Protein AF-A0A2R5G699-F1 (afdb_monomer_lite)

Foldseek 3Di:
DDDDDDDDDDDDDDDDDDDDDDDDDDDDDDDDDDPPPPPPPPVVPPPPPPPVPPPDDQDQDDQDDFDWDWDWDQDPVRDTDTDIDTDDSNPDRGPVVVVVVVVVVVVVVVVVVVVVVVVVVVVVVLVVLVVVLVVLVVPDDPPDPPSVVVSVVSCVVSVSVVPDPCVPDDDPVPDPPDFDFDDFDDDDDDDDPDDDPVSVQLSLQVRCCRTPNVVDQWDKDWAADPVQKDDDPPDDPPDIDGNDTPDIDIHGPVVCVVPVVPPPVPD

Structure (mmCIF, N/CA/C/O backbone):
data_AF-A0A2R5G699-F1
#
_entry.id   AF-A0A2R5G699-F1
#
loop_
_atom_site.group_PDB
_atom_site.id
_atom_site.type_symbol
_atom_site.label_atom_id
_atom_site.label_alt_id
_atom_site.label_comp_id
_atom_site.label_asym_id
_atom_site.label_entity_id
_atom_site.label_seq_id
_atom_site.pdbx_PDB_ins_code
_atom_site.Cartn_x
_atom_site.Cartn_y
_atom_site.Cartn_z
_atom_site.occupancy
_atom_site.B_iso_or_equiv
_atom_site.auth_seq_id
_atom_site.auth_comp_id
_atom_site.auth_asym_id
_atom_site.auth_atom_id
_atom_site.pdbx_PDB_model_num
ATOM 1 N N . MET A 1 1 ? 43.758 -18.838 0.332 1.00 44.09 1 MET A N 1
ATOM 2 C CA . MET A 1 1 ? 45.100 -18.214 0.375 1.00 44.09 1 MET A CA 1
ATOM 3 C C . MET A 1 1 ? 45.740 -18.368 -1.003 1.00 44.09 1 MET A C 1
ATOM 5 O O . MET A 1 1 ? 46.317 -19.408 -1.274 1.00 44.09 1 MET A O 1
ATOM 9 N N . TRP A 1 2 ? 45.564 -17.396 -1.903 1.00 36.00 2 TRP A N 1
ATOM 10 C CA . TRP A 1 2 ? 46.089 -17.424 -3.281 1.00 36.00 2 TRP A CA 1
ATOM 11 C C . TRP A 1 2 ? 46.790 -16.089 -3.577 1.00 36.00 2 TRP A C 1
ATOM 13 O O . TRP A 1 2 ? 46.336 -15.045 -3.112 1.00 36.00 2 TRP A O 1
ATOM 23 N N . ARG A 1 3 ? 47.912 -16.126 -4.306 1.00 51.53 3 ARG A N 1
ATOM 24 C CA . ARG A 1 3 ? 48.701 -14.953 -4.737 1.00 51.53 3 ARG A CA 1
ATOM 25 C C . ARG A 1 3 ? 48.641 -14.832 -6.265 1.00 51.53 3 ARG A C 1
ATOM 27 O O . ARG A 1 3 ? 48.712 -15.854 -6.935 1.00 51.53 3 ARG A O 1
ATOM 34 N N . GLY A 1 4 ? 48.622 -13.608 -6.802 1.00 41.00 4 GLY A N 1
ATOM 35 C CA . GLY A 1 4 ? 48.737 -13.342 -8.247 1.00 41.00 4 GLY A CA 1
ATOM 36 C C . GLY A 1 4 ? 49.209 -11.912 -8.561 1.00 41.00 4 GLY A C 1
ATOM 37 O O . GLY A 1 4 ? 48.707 -10.960 -7.974 1.00 41.00 4 GLY A O 1
ATOM 38 N N . ARG A 1 5 ? 50.207 -11.778 -9.450 1.00 43.19 5 ARG A N 1
ATOM 39 C CA . ARG A 1 5 ? 50.952 -10.556 -9.859 1.00 43.19 5 ARG A CA 1
ATOM 40 C C . ARG A 1 5 ? 51.363 -10.762 -11.343 1.00 43.19 5 ARG A C 1
ATOM 42 O O . ARG A 1 5 ? 51.516 -11.917 -11.722 1.00 43.19 5 ARG A O 1
ATOM 49 N N . VAL A 1 6 ? 51.585 -9.783 -12.229 1.00 44.41 6 VAL A N 1
ATOM 50 C CA . VAL A 1 6 ? 51.826 -8.324 -12.124 1.00 44.41 6 VAL A CA 1
ATOM 51 C C . VAL A 1 6 ? 51.067 -7.580 -13.236 1.00 44.41 6 VAL A C 1
ATOM 53 O O . VAL A 1 6 ? 50.770 -8.184 -14.259 1.00 44.41 6 VAL A O 1
ATOM 56 N N . GLY A 1 7 ? 50.846 -6.268 -13.088 1.00 38.50 7 GLY A N 1
ATOM 57 C CA . GLY A 1 7 ? 50.389 -5.422 -14.198 1.00 38.50 7 GLY A CA 1
ATOM 58 C C . GLY A 1 7 ? 50.561 -3.929 -13.927 1.00 38.50 7 GLY A C 1
ATOM 59 O O . GLY A 1 7 ? 49.641 -3.293 -13.431 1.00 38.50 7 GLY A O 1
ATOM 60 N N . ALA A 1 8 ? 51.739 -3.378 -14.230 1.00 44.78 8 ALA A N 1
ATOM 61 C CA . ALA A 1 8 ? 51.959 -1.933 -14.254 1.00 44.78 8 ALA A CA 1
ATOM 62 C C . ALA A 1 8 ? 51.759 -1.400 -15.681 1.00 44.78 8 ALA A C 1
ATOM 64 O O . ALA A 1 8 ? 52.213 -2.025 -16.638 1.00 44.78 8 ALA A O 1
ATOM 65 N N . GLY A 1 9 ? 51.134 -0.232 -15.807 1.00 40.31 9 GLY A N 1
ATOM 66 C CA . GLY A 1 9 ? 51.000 0.520 -17.052 1.00 40.31 9 GLY A CA 1
ATOM 67 C C . GLY A 1 9 ? 50.699 1.973 -16.706 1.00 40.31 9 GLY A C 1
ATOM 68 O O . GLY A 1 9 ? 49.760 2.235 -15.961 1.00 40.31 9 GLY A O 1
ATOM 69 N N . GLY A 1 10 ? 51.541 2.892 -17.169 1.00 39.78 10 GLY A N 1
ATOM 70 C CA . GLY A 1 10 ? 51.392 4.331 -16.950 1.00 39.78 10 GLY A CA 1
ATOM 71 C C . GLY A 1 10 ? 51.449 5.104 -18.266 1.00 39.78 10 GLY A C 1
ATOM 72 O O . GLY A 1 10 ? 51.482 4.494 -19.332 1.00 39.78 10 GLY A O 1
ATOM 73 N N . ALA A 1 11 ? 51.553 6.432 -18.145 1.00 39.97 11 ALA A N 1
ATOM 74 C CA . ALA A 1 11 ? 51.311 7.443 -19.184 1.00 39.97 11 ALA A CA 1
ATOM 75 C C . ALA A 1 11 ? 49.800 7.664 -19.474 1.00 39.97 11 ALA A C 1
ATOM 77 O O . ALA A 1 11 ? 49.018 6.727 -19.380 1.00 39.97 11 ALA A O 1
ATOM 78 N N . ALA A 1 12 ? 49.324 8.875 -19.782 1.00 45.06 12 ALA A N 1
ATOM 79 C CA . ALA A 1 12 ? 50.040 10.135 -19.996 1.00 45.06 12 ALA A CA 1
ATOM 80 C C . ALA A 1 12 ? 49.273 11.360 -19.457 1.00 45.06 12 ALA A C 1
ATOM 82 O O . ALA A 1 12 ? 48.078 11.303 -19.196 1.00 45.06 12 ALA A O 1
ATOM 83 N N . ARG A 1 13 ? 50.052 12.439 -19.339 1.00 45.28 13 ARG A N 1
ATOM 84 C CA . ARG A 1 13 ? 49.731 13.871 -19.274 1.00 45.28 13 ARG A CA 1
ATOM 85 C C . ARG A 1 13 ? 48.417 14.318 -19.928 1.00 45.28 13 ARG A C 1
ATOM 87 O O . ARG A 1 13 ? 48.048 13.818 -20.987 1.00 45.28 13 ARG A O 1
ATOM 94 N N . GLY A 1 14 ? 47.863 15.369 -19.336 1.00 46.22 14 GLY A N 1
ATOM 95 C CA . GLY A 1 14 ? 46.777 16.212 -19.826 1.00 46.22 14 GLY A CA 1
ATOM 96 C C . GLY A 1 14 ? 46.698 17.417 -18.895 1.00 46.22 14 GLY A C 1
ATOM 97 O O . GLY A 1 14 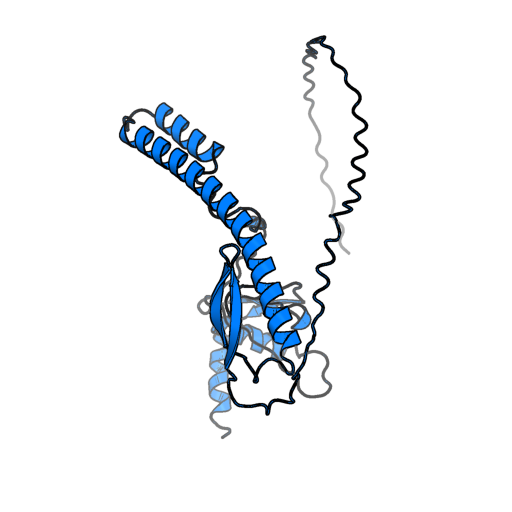? 45.832 17.459 -18.028 1.00 46.22 14 GLY A O 1
ATOM 98 N N . ASP A 1 15 ? 47.707 18.285 -18.982 1.00 48.12 15 ASP A N 1
ATOM 99 C CA . ASP A 1 15 ? 47.703 19.601 -18.349 1.00 48.12 15 ASP A CA 1
ATOM 100 C C . ASP A 1 15 ? 46.908 20.529 -19.279 1.00 48.12 15 ASP A C 1
ATOM 102 O O . ASP A 1 15 ? 47.349 20.744 -20.405 1.00 48.12 15 ASP A O 1
ATOM 106 N N . ASP A 1 16 ? 45.767 21.043 -18.825 1.00 53.69 16 ASP A N 1
ATOM 107 C CA . ASP A 1 16 ? 45.049 22.156 -19.455 1.00 53.69 16 ASP A CA 1
ATOM 108 C C . ASP A 1 16 ? 44.541 23.064 -18.320 1.00 53.69 16 ASP A C 1
ATOM 110 O O . ASP A 1 16 ? 43.531 22.787 -17.667 1.00 53.69 16 ASP A O 1
ATOM 114 N N . ASP A 1 17 ? 45.323 24.107 -18.034 1.00 53.72 17 ASP A N 1
ATOM 115 C CA . ASP A 1 17 ? 44.871 25.298 -17.318 1.00 53.72 17 ASP A CA 1
ATOM 116 C C . ASP A 1 17 ? 43.876 26.053 -18.213 1.00 53.72 17 ASP A C 1
ATOM 118 O O . ASP A 1 17 ? 44.214 26.318 -19.362 1.00 53.72 17 ASP A O 1
ATOM 122 N N . GLU A 1 18 ? 42.721 26.487 -17.697 1.00 59.38 18 GLU A N 1
ATOM 123 C CA . GLU A 1 18 ? 42.069 27.706 -18.205 1.00 59.38 18 GLU A CA 1
ATOM 124 C C . GLU A 1 18 ? 41.121 28.331 -17.158 1.00 59.38 18 GLU A C 1
ATOM 126 O O . GLU A 1 18 ? 40.030 27.845 -16.878 1.00 59.38 18 GLU A O 1
ATOM 131 N N . GLU A 1 19 ? 41.663 29.393 -16.556 1.00 56.09 19 GLU A N 1
ATOM 132 C CA . GLU A 1 19 ? 41.059 30.651 -16.087 1.00 56.09 19 GLU A CA 1
ATOM 133 C C . GLU A 1 19 ? 39.883 30.671 -15.081 1.00 56.09 19 GLU A C 1
ATOM 135 O O . GLU A 1 19 ? 38.789 30.141 -15.264 1.00 56.09 19 GLU A O 1
ATOM 140 N N . GLU A 1 20 ? 40.136 31.401 -13.987 1.00 51.84 20 GLU A N 1
ATOM 141 C CA . GLU A 1 20 ? 39.124 31.905 -13.065 1.00 51.84 20 GLU A CA 1
ATOM 142 C C . GLU A 1 20 ? 38.415 33.119 -13.681 1.00 51.84 20 GLU A C 1
ATOM 144 O O . GLU A 1 20 ? 39.067 34.134 -13.905 1.00 51.84 20 GLU A O 1
ATOM 149 N N . ASP A 1 21 ? 37.086 33.088 -13.780 1.00 54.78 21 ASP A N 1
ATOM 150 C CA . ASP A 1 21 ? 36.275 34.310 -13.753 1.00 54.78 21 ASP A CA 1
ATOM 151 C C . ASP A 1 21 ? 35.452 34.325 -12.460 1.00 54.78 21 ASP A C 1
ATOM 153 O O . ASP A 1 21 ? 34.412 33.675 -12.323 1.00 54.78 21 ASP A O 1
ATOM 157 N N . LYS A 1 22 ? 35.964 35.060 -11.466 1.00 45.66 22 LYS A N 1
ATOM 158 C CA . LYS A 1 22 ? 35.182 35.489 -10.304 1.00 45.66 22 LYS A CA 1
ATOM 159 C C . LYS A 1 22 ? 34.559 36.841 -10.636 1.00 45.66 22 LYS A C 1
ATOM 161 O O . LYS A 1 22 ? 35.177 37.868 -10.368 1.00 45.66 22 LYS A O 1
ATOM 166 N N . GLU A 1 23 ? 33.345 36.850 -11.177 1.00 60.97 23 GLU A N 1
ATOM 167 C CA . GLU A 1 23 ? 32.552 38.079 -11.150 1.00 60.97 23 GLU A CA 1
ATOM 168 C C . GLU A 1 23 ? 32.089 38.343 -9.712 1.00 60.97 23 GLU A C 1
ATOM 170 O O . GLU A 1 23 ? 31.295 37.608 -9.119 1.00 60.97 23 GLU A O 1
ATOM 175 N N . GLU A 1 24 ? 32.671 39.392 -9.140 1.00 57.97 24 GLU A N 1
ATOM 176 C CA . GLU A 1 24 ? 32.177 40.075 -7.956 1.00 57.97 24 GLU A CA 1
ATOM 177 C C . GLU A 1 24 ? 30.877 40.792 -8.343 1.00 57.97 24 GLU A C 1
ATOM 179 O O . GLU A 1 24 ? 30.887 41.613 -9.258 1.00 57.97 24 GLU A O 1
ATOM 184 N N . ASP A 1 25 ? 29.773 40.532 -7.637 1.00 54.12 25 ASP A N 1
ATOM 185 C CA . ASP A 1 25 ? 28.643 41.464 -7.632 1.00 54.12 25 ASP A CA 1
ATOM 186 C C . ASP A 1 25 ? 28.325 41.862 -6.188 1.00 54.12 25 ASP A C 1
ATOM 188 O O . ASP A 1 25 ? 28.036 41.030 -5.317 1.00 54.12 25 ASP A O 1
ATOM 192 N N . GLU A 1 26 ? 28.484 43.155 -5.918 1.00 53.31 26 GLU A N 1
ATOM 193 C CA . GLU A 1 26 ? 28.367 43.748 -4.596 1.00 53.31 26 GLU A CA 1
ATOM 194 C C . GLU A 1 26 ? 26.972 44.348 -4.382 1.00 53.31 26 GLU A C 1
ATOM 196 O O . GLU A 1 26 ? 2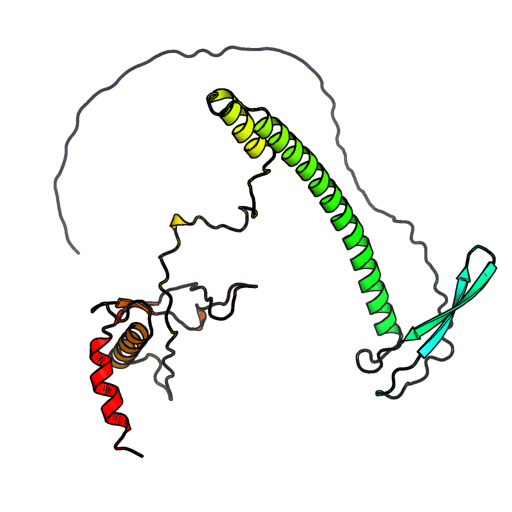6.522 45.214 -5.126 1.00 53.31 26 GLU A O 1
ATOM 201 N N . GLY A 1 27 ? 26.383 44.052 -3.222 1.00 38.78 27 GLY A N 1
ATOM 202 C CA . GLY A 1 27 ? 25.668 45.083 -2.468 1.00 38.78 27 GLY A CA 1
ATOM 203 C C . GLY A 1 27 ? 24.137 45.097 -2.533 1.00 38.78 27 GLY A C 1
ATOM 204 O O . GLY A 1 27 ? 23.529 45.514 -3.508 1.00 38.78 27 GLY A O 1
ATOM 205 N N . ALA A 1 28 ? 23.531 44.781 -1.384 1.00 46.72 28 ALA A N 1
ATOM 206 C CA . ALA A 1 28 ? 22.485 45.552 -0.684 1.00 46.72 28 ALA A CA 1
ATOM 207 C C . ALA A 1 28 ? 21.904 44.637 0.415 1.00 46.72 28 ALA A C 1
ATOM 209 O O . ALA A 1 28 ? 21.279 43.628 0.120 1.00 46.72 28 ALA A O 1
ATOM 210 N N . ALA A 1 29 ? 22.273 44.794 1.688 1.00 44.16 29 ALA A N 1
ATOM 211 C CA . ALA A 1 29 ? 21.799 45.827 2.621 1.00 44.16 29 ALA A CA 1
ATOM 212 C C . ALA A 1 29 ? 20.343 45.597 3.091 1.00 44.16 29 ALA A C 1
ATOM 214 O O . ALA A 1 29 ? 19.412 45.640 2.297 1.00 44.16 29 ALA A O 1
ATOM 215 N N . GLY A 1 30 ? 20.176 45.402 4.408 1.00 42.06 30 GLY A N 1
ATOM 216 C CA . GLY A 1 30 ? 18.931 44.963 5.058 1.00 42.06 30 GLY A CA 1
ATOM 217 C C . GLY A 1 30 ? 19.040 43.495 5.505 1.00 42.06 30 GLY A C 1
ATOM 218 O O . GLY A 1 30 ? 18.940 42.595 4.688 1.00 42.06 30 GLY A O 1
ATOM 219 N N . GLY A 1 31 ? 19.311 43.152 6.764 1.00 41.81 31 GLY A N 1
ATOM 220 C CA . GLY A 1 31 ? 19.337 43.997 7.951 1.00 41.81 31 GLY A CA 1
ATOM 221 C C . GLY A 1 31 ? 17.975 44.060 8.630 1.00 41.81 31 GLY A C 1
ATOM 222 O O . GLY A 1 31 ? 17.330 45.092 8.552 1.00 41.81 31 GLY A O 1
ATOM 223 N N . GLU A 1 32 ? 17.594 42.988 9.329 1.00 41.34 32 GLU A N 1
ATOM 224 C CA . GLU A 1 32 ? 16.739 43.063 10.517 1.00 41.34 32 GLU A CA 1
ATOM 225 C C . GLU A 1 32 ? 16.941 41.821 11.398 1.00 41.34 32 GLU A C 1
ATOM 227 O O . GLU A 1 32 ? 16.803 40.677 10.965 1.00 41.34 32 GLU A O 1
ATOM 232 N N . SER A 1 33 ? 17.340 42.063 12.645 1.00 45.62 33 SER A N 1
ATOM 233 C CA . SER A 1 33 ? 17.454 41.065 13.704 1.00 45.62 33 SER A CA 1
ATOM 234 C C . SER A 1 33 ? 16.064 40.721 14.236 1.00 45.62 33 SER A C 1
ATOM 236 O O . SER A 1 33 ? 15.408 41.580 14.825 1.00 45.62 33 SER A O 1
ATOM 238 N N . GLY A 1 34 ? 15.640 39.471 14.057 1.00 41.91 34 GLY A N 1
ATOM 239 C CA . GLY A 1 34 ? 14.388 38.942 14.589 1.00 41.91 34 GLY A CA 1
ATOM 240 C C . GLY A 1 34 ? 14.634 37.743 15.496 1.00 41.91 34 GLY A C 1
ATOM 241 O O . GLY A 1 34 ? 14.384 36.611 15.085 1.00 41.91 34 GLY A O 1
ATOM 242 N N . ASP A 1 35 ? 15.107 37.987 16.721 1.00 44.34 35 ASP A N 1
ATOM 243 C CA . ASP A 1 35 ? 15.093 36.992 17.799 1.00 44.34 35 ASP A CA 1
ATOM 244 C C . ASP A 1 35 ? 13.637 36.724 18.217 1.00 44.34 35 ASP A C 1
ATOM 246 O O . ASP A 1 35 ? 13.099 37.305 19.160 1.00 44.34 35 ASP A O 1
ATOM 250 N N . GLY A 1 36 ? 12.969 35.870 17.442 1.00 42.84 36 GLY A N 1
ATOM 251 C CA . GLY A 1 36 ? 11.614 35.400 17.695 1.00 42.84 36 GLY A CA 1
ATOM 252 C C . GLY A 1 36 ? 11.605 34.277 18.724 1.00 42.84 36 GLY A C 1
ATOM 253 O O . GLY A 1 36 ? 11.439 33.111 18.364 1.00 42.84 36 GLY A O 1
ATOM 254 N N . GLU A 1 37 ? 11.760 34.625 20.002 1.00 47.88 37 GLU A N 1
ATOM 255 C CA . GLU A 1 37 ? 11.382 33.749 21.11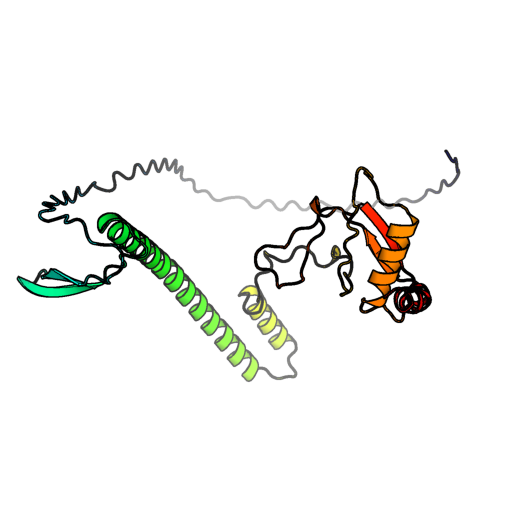5 1.00 47.88 37 GLU A CA 1
ATOM 256 C C . GLU A 1 37 ? 9.854 33.571 21.129 1.00 47.88 37 GLU A C 1
ATOM 258 O O . GLU A 1 37 ? 9.155 34.166 21.950 1.00 47.88 37 GLU A O 1
ATOM 263 N N . ASP A 1 38 ? 9.309 32.751 20.224 1.00 41.66 38 ASP A N 1
ATOM 264 C CA . ASP A 1 38 ? 7.892 32.375 20.272 1.00 41.66 38 ASP A CA 1
ATOM 265 C C . ASP A 1 38 ? 7.680 31.300 21.349 1.00 41.66 38 ASP A C 1
ATOM 267 O O . ASP A 1 38 ? 7.460 30.108 21.105 1.00 41.66 38 ASP A O 1
ATOM 271 N N . GLY A 1 39 ? 7.818 31.764 22.592 1.00 45.62 39 GLY A N 1
ATOM 272 C CA . GLY A 1 39 ? 7.358 31.108 23.802 1.00 45.62 39 GLY A CA 1
ATOM 273 C C . GLY A 1 39 ? 5.837 31.064 23.815 1.00 45.62 39 GLY A C 1
ATOM 274 O O . GLY A 1 39 ? 5.199 31.696 24.654 1.00 45.62 39 GLY A O 1
ATOM 275 N N . GLY A 1 40 ? 5.268 30.291 22.890 1.00 39.16 40 GLY A N 1
ATOM 276 C CA . GLY A 1 40 ? 3.860 29.932 22.832 1.00 39.16 40 GLY A CA 1
ATOM 277 C C . GLY A 1 40 ? 3.468 29.016 23.990 1.00 39.16 40 GLY A C 1
ATOM 278 O O . GLY A 1 40 ? 2.993 27.898 23.771 1.00 39.16 40 GLY A O 1
ATOM 279 N N . GLU A 1 41 ? 3.635 29.491 25.229 1.00 45.44 41 GLU A N 1
ATOM 280 C CA . GLU A 1 41 ? 2.842 29.039 26.365 1.00 45.44 41 GLU A CA 1
ATOM 281 C C . GLU A 1 41 ? 1.390 29.398 26.063 1.00 45.44 41 GLU A C 1
ATOM 283 O O . GLU A 1 41 ? 0.854 30.422 26.480 1.00 45.44 41 GLU A O 1
ATOM 288 N N . GLY A 1 42 ? 0.751 28.519 25.294 1.00 39.75 42 GLY A N 1
ATOM 289 C CA . GLY A 1 42 ? -0.680 28.496 25.125 1.00 39.75 42 GLY A CA 1
ATOM 290 C C . GLY A 1 42 ? -1.323 28.197 26.469 1.00 39.75 42 GLY A C 1
ATOM 291 O O . GLY A 1 42 ? -1.776 27.075 26.704 1.00 39.75 42 GLY A O 1
ATOM 292 N N . THR A 1 43 ? -1.467 29.233 27.296 1.00 44.84 43 THR A N 1
ATOM 293 C CA . THR A 1 43 ? -2.613 29.418 28.183 1.00 44.84 43 THR A CA 1
ATOM 294 C C . THR A 1 43 ? -3.850 29.555 27.297 1.00 44.84 43 THR A C 1
ATOM 296 O O . THR A 1 43 ? -4.484 30.606 27.226 1.00 44.84 43 THR A O 1
ATOM 299 N N . GLY A 1 44 ? -4.149 28.487 26.549 1.00 41.12 44 GLY A N 1
ATOM 300 C CA . GLY A 1 44 ? -5.431 28.288 25.914 1.00 41.12 44 GLY A CA 1
ATOM 301 C C . GLY A 1 44 ? -6.411 28.315 27.057 1.00 41.12 44 GLY A C 1
ATOM 302 O O . GLY A 1 44 ? -6.377 27.406 27.889 1.00 41.12 44 GLY A O 1
ATOM 303 N N . ASP A 1 45 ? -7.144 29.427 27.123 1.00 39.78 45 ASP A N 1
ATOM 304 C CA . ASP A 1 45 ? -7.969 29.800 28.254 1.00 39.78 45 ASP A CA 1
ATOM 305 C C . ASP A 1 45 ? -8.749 28.565 28.663 1.00 39.78 45 ASP A C 1
ATOM 307 O O . ASP A 1 45 ? -9.514 27.992 27.874 1.00 39.78 45 ASP A O 1
ATOM 311 N N . GLY A 1 46 ? -8.419 28.088 29.862 1.00 42.69 46 GLY A N 1
ATOM 312 C CA . GLY A 1 46 ? -9.107 26.998 30.502 1.00 42.69 46 GLY A CA 1
ATOM 313 C C . GLY A 1 46 ? -10.481 27.520 30.842 1.00 42.69 46 GLY A C 1
ATOM 314 O O . GLY A 1 46 ? -10.760 27.814 32.000 1.00 42.69 46 GLY A O 1
ATOM 315 N N . GLY A 1 47 ? -11.335 27.592 29.821 1.00 39.97 47 GLY A N 1
ATOM 316 C CA . GLY A 1 47 ? -12.756 27.424 29.946 1.00 39.97 47 GLY A CA 1
ATOM 317 C C . GLY A 1 47 ? -12.952 26.064 30.583 1.00 39.97 47 GLY A C 1
ATOM 318 O O . GLY A 1 47 ? -13.240 25.076 29.901 1.00 39.97 47 GLY A O 1
ATOM 319 N N . ASP A 1 48 ? -12.786 26.050 31.906 1.00 37.31 48 ASP A N 1
ATOM 320 C CA . ASP A 1 48 ? -13.493 25.215 32.846 1.00 37.31 48 ASP A CA 1
ATOM 321 C C . ASP A 1 48 ? -14.974 25.444 32.548 1.00 37.31 48 ASP A C 1
ATOM 323 O O . ASP A 1 48 ? -15.727 26.119 33.254 1.00 37.31 48 ASP A O 1
ATOM 327 N N . LEU A 1 49 ? -15.406 24.783 31.475 1.00 39.22 49 LEU A N 1
ATOM 328 C CA . LEU A 1 49 ? -16.641 24.048 31.451 1.00 39.22 49 LEU A CA 1
ATOM 329 C C . LEU A 1 49 ? -16.544 23.077 32.626 1.00 39.22 49 LEU A C 1
ATOM 331 O O . LEU A 1 49 ? -16.300 21.879 32.463 1.00 39.22 49 LEU A O 1
ATOM 335 N N . CYS A 1 50 ? -16.773 23.643 33.813 1.00 37.00 50 CYS A N 1
ATOM 336 C CA . CYS A 1 50 ? -17.421 23.020 34.939 1.00 37.00 50 CYS A CA 1
ATOM 337 C C . CYS A 1 50 ? -18.740 22.469 34.407 1.00 37.00 50 CYS A C 1
ATOM 339 O O . CYS A 1 50 ? -19.824 23.010 34.633 1.00 37.00 50 CYS A O 1
ATOM 341 N N . ALA A 1 51 ? -18.626 21.358 33.683 1.00 37.44 51 ALA A N 1
ATOM 342 C CA . ALA A 1 51 ? -19.632 20.340 33.613 1.00 37.44 51 ALA A CA 1
ATOM 343 C C . ALA A 1 51 ? -19.778 19.857 35.053 1.00 37.44 51 ALA A C 1
ATOM 345 O O . ALA A 1 51 ? -19.185 18.860 35.463 1.00 37.44 51 ALA A O 1
ATOM 346 N N . SER A 1 52 ? -20.556 20.627 35.815 1.00 36.91 52 SER A N 1
ATOM 347 C CA . SER A 1 52 ? -21.260 20.205 37.008 1.00 36.91 52 SER A CA 1
ATOM 348 C C . SER A 1 52 ? -22.169 19.073 36.564 1.00 36.91 52 SER A C 1
ATOM 350 O O . SER A 1 52 ? -23.361 19.251 36.319 1.00 36.91 52 SER A O 1
ATOM 352 N N . SER A 1 53 ? -21.558 17.910 36.360 1.00 42.59 53 SER A N 1
ATOM 353 C CA . SER A 1 53 ? -22.218 16.662 36.068 1.00 42.59 53 SER A CA 1
ATOM 354 C C . SER A 1 53 ? -22.921 16.251 37.349 1.00 42.59 53 SER A C 1
ATOM 356 O O . SER A 1 53 ? -22.460 15.403 38.109 1.00 42.59 53 SER A O 1
ATOM 358 N N . GLU A 1 54 ? -24.087 16.858 37.574 1.00 39.28 54 GLU A N 1
ATOM 359 C CA . GLU A 1 54 ? -25.145 16.261 38.373 1.00 39.28 54 GLU A CA 1
ATOM 360 C C . GLU A 1 54 ? -25.614 14.993 37.647 1.00 39.28 54 GLU A C 1
ATOM 362 O O . GLU A 1 54 ? -26.708 14.924 37.091 1.00 39.28 54 GLU A O 1
ATOM 367 N N . SER A 1 55 ? -24.754 13.971 37.656 1.00 43.66 55 SER A N 1
ATOM 368 C CA . SER A 1 55 ? -25.053 12.604 37.256 1.00 43.66 55 SER A CA 1
ATOM 369 C C . SER A 1 55 ? -25.951 11.976 38.319 1.00 43.66 55 SER A C 1
ATOM 371 O O . SER A 1 55 ? -25.555 11.060 39.045 1.00 43.66 55 SER A O 1
ATOM 373 N N . ARG A 1 56 ? -27.167 12.515 38.436 1.00 40.59 56 ARG A N 1
ATOM 374 C CA . ARG A 1 56 ? -28.291 11.760 38.973 1.00 40.59 56 ARG A CA 1
ATOM 375 C C . ARG A 1 56 ? -28.565 10.628 37.980 1.00 40.59 56 ARG A C 1
ATOM 377 O O . ARG A 1 56 ? -28.497 10.830 36.771 1.00 40.59 56 ARG A O 1
ATOM 384 N N . ASP A 1 57 ? -28.788 9.437 38.521 1.00 46.97 57 ASP A N 1
ATOM 385 C CA . ASP A 1 57 ? -29.180 8.234 37.778 1.00 46.97 57 ASP A CA 1
ATOM 386 C C . ASP A 1 57 ? -28.116 7.621 36.843 1.00 46.97 57 ASP A C 1
ATOM 388 O O . ASP A 1 57 ? -28.400 7.164 35.736 1.00 46.97 57 ASP A O 1
ATOM 392 N N . ALA A 1 58 ? -26.887 7.470 37.354 1.00 44.84 58 ALA A N 1
ATOM 393 C CA . ALA A 1 58 ? -25.981 6.412 36.895 1.00 44.84 58 ALA A CA 1
ATOM 394 C C . ALA A 1 58 ? -26.475 5.033 37.389 1.00 44.84 58 ALA A C 1
ATOM 396 O O . ALA A 1 58 ? -25.907 4.450 38.311 1.00 44.84 58 ALA A O 1
ATOM 397 N N . GLY A 1 59 ? -27.576 4.544 36.814 1.00 51.97 59 GLY A N 1
ATOM 398 C CA . GLY A 1 59 ? -28.098 3.203 37.084 1.00 51.97 59 GLY A CA 1
ATOM 399 C C . GLY A 1 59 ? -27.247 2.110 36.430 1.00 51.97 59 GLY A C 1
ATOM 400 O O . GLY A 1 59 ? -26.800 2.264 35.292 1.00 51.97 59 GLY A O 1
ATOM 401 N N . ASP A 1 60 ? -27.054 0.992 37.132 1.00 48.69 60 ASP A N 1
ATOM 402 C CA . ASP A 1 60 ? -26.426 -0.210 36.577 1.00 48.69 60 ASP A CA 1
ATOM 403 C C . ASP A 1 60 ? -27.324 -0.811 35.479 1.00 48.69 60 ASP A C 1
ATOM 405 O O . ASP A 1 60 ? -28.380 -1.379 35.760 1.00 48.69 60 ASP A O 1
ATOM 409 N N . PHE A 1 61 ? -26.923 -0.681 34.211 1.00 53.72 61 PHE A N 1
ATOM 410 C CA . PHE A 1 61 ? -27.662 -1.246 33.078 1.00 53.72 61 PHE A CA 1
ATOM 411 C C . PHE A 1 61 ? -27.195 -2.668 32.749 1.00 53.72 61 PHE A C 1
ATOM 413 O O . PHE A 1 61 ? -26.007 -2.918 32.544 1.00 53.72 61 PHE A O 1
ATOM 420 N N . GLU A 1 62 ? -28.144 -3.601 32.634 1.00 52.62 62 GLU A N 1
ATOM 421 C CA . GLU A 1 62 ? -27.854 -4.992 32.273 1.00 52.62 62 GLU A CA 1
ATOM 422 C C . GLU A 1 62 ? -27.273 -5.108 30.851 1.00 52.62 62 GLU A C 1
ATOM 424 O O . GLU A 1 62 ? -27.819 -4.593 29.868 1.00 52.62 62 GLU A O 1
ATOM 429 N N . ALA A 1 63 ? -26.148 -5.817 30.733 1.00 46.72 63 ALA A N 1
ATOM 430 C CA . ALA A 1 63 ? -25.415 -5.963 29.482 1.00 46.72 63 ALA A CA 1
ATOM 431 C C . ALA A 1 63 ? -26.167 -6.862 28.483 1.00 46.72 63 ALA A C 1
ATOM 433 O O . ALA A 1 63 ? -26.173 -8.087 28.612 1.00 46.72 63 ALA A O 1
ATOM 434 N N . GLY A 1 64 ? -26.760 -6.260 27.447 1.00 52.31 64 GLY A N 1
ATOM 435 C CA . GLY A 1 64 ? -27.385 -7.006 26.348 1.00 52.31 64 GLY A CA 1
ATOM 436 C C . GLY A 1 64 ? -28.460 -6.264 25.552 1.00 52.31 64 GLY A C 1
ATOM 437 O O . GLY A 1 64 ? -28.782 -6.695 24.448 1.00 52.31 64 GLY A O 1
ATOM 438 N N . ASN A 1 65 ? -28.998 -5.155 26.068 1.00 58.84 65 ASN A N 1
ATOM 439 C CA . ASN A 1 65 ? -30.068 -4.396 25.413 1.00 58.84 65 ASN A CA 1
ATOM 440 C C . ASN A 1 65 ? -29.577 -3.012 24.950 1.00 58.84 65 ASN A C 1
ATOM 442 O O . ASN A 1 65 ? -28.837 -2.347 25.677 1.00 58.84 65 ASN A O 1
ATOM 446 N N . SER A 1 66 ? -29.965 -2.554 23.755 1.00 61.69 66 SER A N 1
ATOM 447 C CA . SER A 1 66 ? -29.586 -1.221 23.260 1.00 61.69 66 SER A CA 1
ATOM 448 C C . SER A 1 66 ? -30.463 -0.150 23.909 1.00 61.69 66 SER A C 1
ATOM 450 O O . SER A 1 66 ? -31.598 0.069 23.482 1.00 61.69 66 SER A O 1
ATOM 452 N N . VAL A 1 67 ? -29.947 0.507 24.945 1.00 73.25 67 VAL A N 1
ATOM 453 C CA . VAL A 1 67 ? -30.676 1.545 25.684 1.00 73.25 67 VAL A CA 1
ATOM 454 C C . VAL A 1 67 ? -30.681 2.844 24.876 1.00 73.25 67 VAL A C 1
ATOM 456 O O . VAL A 1 67 ? -29.632 3.339 24.469 1.00 73.25 67 VAL A O 1
ATOM 459 N N . THR A 1 68 ? -31.860 3.410 24.639 1.00 75.25 68 THR A N 1
ATOM 460 C CA . THR A 1 68 ? -32.030 4.759 24.085 1.00 75.25 68 THR A CA 1
ATOM 461 C C . THR A 1 68 ? -32.222 5.754 25.218 1.00 75.25 68 THR A C 1
ATOM 463 O O . THR A 1 68 ? -33.140 5.590 26.020 1.00 75.25 68 THR A O 1
ATOM 466 N N . VAL A 1 69 ? -31.390 6.793 25.270 1.00 80.38 69 VAL A N 1
ATOM 467 C CA . VAL A 1 69 ? -31.527 7.898 26.228 1.00 80.38 69 VAL A CA 1
ATOM 468 C C . VAL A 1 69 ? -31.900 9.162 25.464 1.00 80.38 69 VAL A C 1
ATOM 470 O O . VAL A 1 69 ? -31.151 9.604 24.595 1.00 80.38 69 VAL A O 1
ATOM 473 N N . SER A 1 70 ? -33.056 9.739 25.779 1.00 77.94 70 SER A N 1
ATOM 474 C CA . SER A 1 70 ? -33.465 11.059 25.300 1.00 77.94 70 SER A CA 1
ATOM 475 C C . SER A 1 70 ? -32.758 12.141 26.115 1.00 77.94 70 SER A C 1
ATOM 477 O O . SER A 1 70 ? -32.925 12.201 27.333 1.00 77.94 70 SER A O 1
ATOM 479 N N . VAL A 1 71 ? -31.986 12.998 25.451 1.00 81.81 71 VAL A N 1
ATOM 480 C CA . VAL A 1 71 ? -31.342 14.164 26.068 1.00 81.81 71 VAL A CA 1
ATOM 481 C C . VAL A 1 71 ? -31.936 15.424 25.453 1.00 81.81 71 VAL A C 1
ATOM 483 O O . VAL A 1 71 ? -31.828 15.636 24.245 1.00 81.81 71 VAL A O 1
ATOM 486 N N . THR A 1 72 ? -32.547 16.271 26.279 1.00 84.56 72 THR A N 1
ATOM 487 C CA . THR A 1 72 ? -33.068 17.570 25.845 1.00 84.56 72 THR A CA 1
ATOM 488 C C . THR A 1 72 ? -31.907 18.501 25.512 1.00 84.56 72 THR A C 1
ATOM 490 O O . THR A 1 72 ? -31.129 18.895 26.385 1.00 84.56 72 THR A O 1
ATOM 493 N N . LYS A 1 73 ? -31.772 18.854 24.233 1.00 85.06 73 LYS A N 1
ATOM 494 C CA . LYS A 1 73 ? -30.816 19.850 23.760 1.00 85.06 73 LYS A CA 1
ATOM 495 C C . LYS A 1 73 ? -31.445 21.237 23.863 1.00 85.06 73 LYS A C 1
ATOM 497 O O . LYS A 1 73 ? -32.445 21.520 23.202 1.00 85.06 73 LYS A O 1
ATOM 502 N N . TYR A 1 74 ? -30.806 22.094 24.648 1.00 86.31 74 TYR A N 1
ATOM 503 C CA . TYR A 1 74 ? -31.067 23.528 24.694 1.00 86.31 74 TYR A CA 1
ATOM 504 C C . TYR A 1 74 ? -30.313 24.208 23.547 1.00 86.31 74 TYR A C 1
ATOM 506 O O . TYR A 1 74 ? -29.132 23.927 23.327 1.00 86.31 74 TYR A O 1
ATOM 514 N N . MET A 1 75 ? -31.008 25.063 22.804 1.00 81.44 75 MET A N 1
ATOM 515 C CA . MET A 1 75 ? -30.446 25.901 21.744 1.00 81.44 75 MET A CA 1
ATOM 516 C C . MET A 1 75 ? -30.402 27.366 22.209 1.00 81.44 75 MET A C 1
ATOM 518 O O . MET A 1 75 ? -31.164 27.765 23.091 1.00 81.44 75 MET A O 1
ATOM 522 N N . ASP A 1 76 ? -29.543 28.181 21.593 1.00 81.50 76 ASP A N 1
ATOM 523 C CA . ASP A 1 76 ? -29.338 29.590 21.979 1.00 81.50 76 ASP A CA 1
ATOM 524 C C . ASP A 1 76 ? -30.574 30.484 21.747 1.00 81.50 76 ASP A C 1
ATOM 526 O O . ASP A 1 76 ? -30.686 31.563 22.327 1.00 81.50 76 ASP A O 1
ATOM 530 N N . ASP A 1 77 ? -31.531 30.030 20.931 1.00 82.00 77 ASP A N 1
ATOM 531 C CA . ASP A 1 77 ? -32.827 30.682 20.695 1.00 82.00 77 ASP A CA 1
ATOM 532 C C . ASP A 1 77 ? -33.879 30.378 21.784 1.00 82.00 77 ASP A C 1
ATOM 534 O O . ASP A 1 77 ? -35.019 30.842 21.702 1.00 82.00 77 ASP A O 1
ATOM 538 N N . GLY A 1 78 ? -33.513 29.601 22.809 1.00 82.12 78 GLY A N 1
ATOM 539 C CA . GLY A 1 78 ? -34.406 29.168 23.884 1.00 82.12 78 GLY A CA 1
ATOM 540 C C . GLY A 1 78 ? -35.322 27.999 23.511 1.00 82.12 78 GLY A C 1
ATOM 541 O O . GLY A 1 78 ? -36.140 27.587 24.340 1.00 82.12 78 GLY A O 1
ATOM 542 N N . SER A 1 79 ? -35.199 27.438 22.303 1.00 81.06 79 SER A N 1
ATOM 543 C CA . SER A 1 79 ? -35.905 26.212 21.935 1.00 81.06 79 SER A CA 1
ATOM 544 C C . SER A 1 79 ? -35.283 24.984 22.613 1.00 81.06 79 SER A C 1
ATOM 546 O O . SER A 1 79 ? -34.077 24.908 22.872 1.00 81.06 79 SER A O 1
ATOM 548 N N . MET A 1 80 ? -36.134 24.005 22.921 1.00 79.25 80 MET A N 1
ATOM 549 C CA . MET A 1 80 ? -35.737 22.714 23.480 1.00 79.25 80 MET A CA 1
ATOM 550 C C . MET A 1 80 ? -36.085 21.624 22.471 1.00 79.25 80 MET A C 1
ATOM 552 O O . MET A 1 80 ? -37.224 21.543 22.009 1.00 79.25 80 MET A O 1
ATOM 556 N N . THR A 1 81 ? -35.104 20.795 22.119 1.00 83.44 81 THR A N 1
ATOM 557 C CA . THR A 1 81 ? -35.282 19.675 21.183 1.00 83.44 81 THR A CA 1
ATOM 558 C C . THR A 1 81 ? -34.735 18.398 21.796 1.00 83.44 81 THR A C 1
ATOM 560 O O . THR A 1 81 ? -33.565 18.336 22.164 1.00 83.44 81 THR A O 1
ATOM 563 N N . ASP A 1 82 ? -35.568 17.369 21.916 1.00 81.25 82 ASP A N 1
ATOM 564 C CA . ASP A 1 82 ? -35.129 16.087 22.458 1.00 81.25 82 ASP A CA 1
ATOM 565 C C . ASP A 1 82 ? -34.344 15.295 21.408 1.00 81.25 82 ASP A C 1
ATOM 567 O O . ASP A 1 82 ? -34.802 15.082 20.283 1.00 81.25 82 ASP A O 1
ATOM 571 N N . VAL A 1 83 ? -33.139 14.862 21.780 1.00 85.94 83 VAL A N 1
ATOM 572 C CA . VAL A 1 83 ? -32.237 14.081 20.929 1.00 85.94 83 VAL A CA 1
ATOM 573 C C . VAL A 1 83 ? -32.085 12.682 21.515 1.00 85.94 83 VAL A C 1
ATOM 575 O O . VAL A 1 83 ? -31.590 12.512 22.628 1.00 85.94 83 VAL A O 1
ATOM 578 N N . GLU A 1 84 ? -32.478 11.660 20.756 1.00 83.94 84 GLU A N 1
ATOM 579 C CA . GLU A 1 84 ? -32.285 10.262 21.147 1.00 83.94 84 GLU A CA 1
ATOM 580 C C . GLU A 1 84 ? -30.845 9.797 20.886 1.00 83.94 84 GLU A C 1
ATOM 582 O O . GLU A 1 84 ? -30.391 9.696 19.741 1.00 83.94 84 GLU A O 1
ATOM 587 N N . ILE A 1 85 ? -30.130 9.446 21.954 1.00 84.44 85 ILE A N 1
ATOM 588 C CA . ILE A 1 85 ? -28.788 8.865 21.899 1.00 84.44 85 ILE A CA 1
ATOM 589 C C . ILE A 1 85 ? -28.891 7.349 22.101 1.00 84.44 85 ILE A C 1
ATOM 591 O O . ILE A 1 85 ? -29.402 6.870 23.114 1.00 84.44 85 ILE A O 1
ATOM 595 N N . LYS A 1 86 ? -28.377 6.576 21.138 1.00 84.44 86 LYS A N 1
ATOM 596 C CA . LYS A 1 86 ? -28.314 5.106 21.213 1.00 84.44 86 LYS A CA 1
ATOM 597 C C . LYS A 1 86 ? -27.061 4.658 21.968 1.00 84.44 86 LYS A C 1
ATOM 599 O O . LYS A 1 86 ? -25.942 4.967 21.547 1.00 84.44 86 LYS A O 1
ATOM 604 N N . LEU A 1 87 ? -27.241 3.915 23.057 1.00 81.25 87 LEU A N 1
ATOM 605 C CA . LEU A 1 87 ? -26.154 3.359 23.860 1.00 81.25 87 LEU A CA 1
ATOM 606 C C . LEU A 1 87 ? -25.798 1.925 23.431 1.00 81.25 87 LEU A C 1
ATOM 608 O O . LEU A 1 87 ? -26.659 1.051 23.315 1.00 81.25 87 LEU A O 1
ATOM 612 N N . ASP A 1 88 ? -24.502 1.690 23.214 1.00 79.12 88 ASP A N 1
ATOM 613 C CA . ASP A 1 88 ? -23.907 0.419 22.787 1.00 79.12 88 ASP A CA 1
ATOM 614 C C . ASP A 1 88 ? -23.446 -0.379 24.029 1.00 79.12 88 ASP A C 1
ATOM 616 O O . ASP A 1 88 ? -22.246 -0.514 24.296 1.00 79.12 88 ASP A O 1
ATOM 620 N N . THR A 1 89 ? -24.395 -0.945 24.785 1.00 73.19 89 THR A N 1
ATOM 621 C CA . THR A 1 89 ? -24.132 -1.715 26.030 1.00 73.19 89 THR A CA 1
ATOM 622 C C . THR A 1 89 ? -23.250 -2.958 25.840 1.00 73.19 89 THR A C 1
ATOM 624 O O . THR A 1 89 ? -22.749 -3.525 26.803 1.00 73.19 89 THR A O 1
ATOM 627 N N . THR A 1 90 ? -23.019 -3.386 24.595 1.00 78.69 90 THR A N 1
ATOM 628 C CA . THR A 1 90 ? -22.127 -4.507 24.249 1.00 78.69 90 THR A CA 1
ATOM 629 C C . THR A 1 90 ? -20.654 -4.112 24.118 1.00 78.69 90 THR A C 1
ATOM 631 O O . THR A 1 90 ? -19.792 -4.990 24.111 1.00 78.69 90 THR A O 1
ATOM 634 N N . LYS A 1 91 ? -20.345 -2.815 23.966 1.00 78.31 91 LYS A N 1
ATOM 635 C CA . LYS A 1 91 ? -18.981 -2.312 23.693 1.00 78.31 91 LYS A CA 1
ATOM 636 C C . LYS A 1 91 ? -18.402 -1.482 24.832 1.00 78.31 91 LYS A C 1
ATOM 638 O O . LYS A 1 91 ? -17.182 -1.376 24.930 1.00 78.31 91 LYS A O 1
ATOM 643 N N . PHE A 1 92 ? -19.258 -0.881 25.652 1.00 79.00 92 PHE A N 1
ATOM 644 C CA . PHE A 1 92 ? -18.866 -0.007 26.750 1.00 79.00 92 PHE A CA 1
ATOM 645 C C . PHE A 1 92 ? -19.539 -0.481 28.034 1.00 79.00 92 PHE A C 1
ATOM 647 O O . PHE A 1 92 ? -20.751 -0.667 28.061 1.00 79.00 92 PHE A O 1
ATOM 654 N N . ALA A 1 93 ? -18.748 -0.657 29.094 1.00 77.69 93 ALA A N 1
ATOM 655 C CA . ALA A 1 93 ? -19.260 -1.017 30.415 1.00 77.69 93 ALA A CA 1
ATOM 656 C C . ALA A 1 93 ? -19.938 0.169 31.127 1.00 77.69 93 ALA A C 1
ATOM 658 O O . ALA A 1 93 ? -20.699 -0.033 32.066 1.00 77.69 93 ALA A O 1
ATOM 659 N N . ASN A 1 94 ? -19.659 1.404 30.694 1.00 80.38 94 ASN A N 1
ATOM 660 C CA . ASN A 1 94 ? -20.196 2.628 31.277 1.00 80.38 94 ASN A CA 1
ATOM 661 C C . ASN A 1 94 ? -20.561 3.642 30.175 1.00 80.38 94 ASN A C 1
ATOM 663 O O . ASN A 1 94 ? -19.847 3.787 29.177 1.00 80.38 94 ASN A O 1
ATOM 667 N N . VAL A 1 95 ? -21.650 4.386 30.385 1.00 80.31 95 VAL A N 1
ATOM 668 C CA . VAL A 1 95 ? -22.095 5.501 29.532 1.00 80.31 95 VAL A CA 1
ATOM 669 C C . VAL A 1 95 ? -20.983 6.539 29.351 1.00 80.31 95 VAL A C 1
ATOM 671 O O . VAL A 1 95 ? -20.750 7.001 28.233 1.00 80.31 95 VAL A O 1
ATOM 674 N N . ASN A 1 96 ? -20.232 6.846 30.414 1.00 82.56 96 ASN A N 1
ATOM 675 C CA . ASN A 1 96 ? -19.132 7.815 30.373 1.00 82.56 96 ASN A CA 1
ATOM 676 C C . ASN A 1 96 ? -18.011 7.402 29.398 1.00 82.56 96 ASN A C 1
ATOM 678 O O . ASN A 1 96 ? -17.461 8.255 28.697 1.00 82.56 96 ASN A O 1
ATOM 682 N N . ASP A 1 97 ? -17.719 6.103 29.272 1.00 83.81 97 ASP A N 1
ATOM 683 C CA . ASP A 1 97 ? -16.732 5.600 28.308 1.00 83.81 97 ASP A CA 1
ATOM 684 C C . ASP A 1 97 ? -17.240 5.723 26.867 1.00 83.81 97 ASP A C 1
ATOM 686 O O . ASP A 1 97 ? -16.486 6.113 25.965 1.00 83.81 97 ASP A O 1
ATOM 690 N N . GLN A 1 98 ? -18.532 5.450 26.642 1.00 82.75 98 GLN A N 1
ATOM 691 C CA . GLN A 1 98 ? -19.152 5.651 25.335 1.00 82.75 98 GLN A CA 1
ATOM 692 C C . GLN A 1 98 ? -19.111 7.131 24.935 1.00 82.75 98 GLN A C 1
ATOM 694 O O . GLN A 1 98 ? -18.675 7.442 23.821 1.00 82.75 98 GLN A O 1
ATOM 699 N N . VAL A 1 99 ? -19.492 8.037 25.840 1.00 85.19 99 VAL A N 1
ATOM 700 C CA . VAL A 1 99 ? -19.444 9.496 25.651 1.00 85.19 99 VAL A CA 1
ATOM 701 C C . VAL A 1 99 ? -18.014 9.961 25.354 1.00 85.19 99 VAL A C 1
ATOM 703 O O . VAL A 1 99 ? -17.777 10.634 24.347 1.00 85.19 99 VAL A O 1
ATOM 706 N N . GLY A 1 100 ? -17.024 9.507 26.128 1.00 85.94 100 GLY A N 1
ATOM 707 C CA . GLY A 1 100 ? -15.607 9.771 25.861 1.00 85.94 100 GLY A CA 1
ATOM 708 C C . GLY A 1 100 ? -15.136 9.247 24.496 1.00 85.94 100 GLY A C 1
ATOM 709 O O . GLY A 1 100 ? -14.311 9.885 23.833 1.00 85.94 100 GLY A O 1
ATOM 710 N N . SER A 1 101 ? -15.677 8.118 24.022 1.00 88.12 101 SER A N 1
ATOM 711 C CA . SER A 1 101 ? -15.403 7.600 22.673 1.00 88.12 101 SER A CA 1
ATOM 712 C C . SER A 1 101 ? -16.017 8.471 21.568 1.00 88.12 101 SER A C 1
ATOM 714 O O . SER A 1 101 ? -15.400 8.641 20.513 1.00 88.12 101 SER A O 1
ATOM 716 N N . ILE A 1 102 ? -17.200 9.050 21.808 1.00 88.31 102 ILE A N 1
ATOM 717 C CA . ILE A 1 102 ? -17.886 9.954 20.878 1.00 88.31 102 ILE A CA 1
ATOM 718 C C . ILE A 1 102 ? -17.095 11.259 20.761 1.00 88.31 102 ILE A C 1
ATOM 720 O O . ILE A 1 102 ? -16.734 11.633 19.647 1.00 88.31 102 ILE A O 1
ATOM 724 N N . PHE A 1 103 ? -16.688 11.879 21.872 1.00 91.06 103 PHE A N 1
ATOM 725 C CA . PHE A 1 103 ? -15.833 13.074 21.833 1.00 91.06 103 PHE A CA 1
ATOM 726 C C . PHE A 1 103 ? -14.482 12.823 21.143 1.00 91.06 103 PHE A C 1
ATOM 728 O O . PHE A 1 103 ? -14.024 13.653 20.357 1.00 91.06 103 PHE A O 1
ATOM 735 N N . LYS A 1 104 ? -13.862 11.649 21.344 1.00 93.44 104 LYS A N 1
ATOM 736 C CA . LYS A 1 104 ? -12.647 11.249 20.603 1.00 93.44 104 LYS A CA 1
ATOM 737 C C . LYS A 1 104 ? -12.890 11.108 19.094 1.00 93.44 104 LYS A C 1
ATOM 739 O O . LYS A 1 104 ? -11.984 11.409 18.316 1.00 93.44 104 LYS A O 1
ATOM 744 N N . LYS A 1 105 ? -14.082 10.666 18.666 1.00 93.19 105 LYS A N 1
ATOM 745 C CA . LYS A 1 105 ? -14.480 10.646 17.246 1.00 93.19 105 LYS A CA 1
ATOM 746 C C . LYS A 1 105 ? -14.699 12.061 16.715 1.00 93.19 105 LYS A C 1
ATOM 748 O O . LYS A 1 105 ? -14.129 12.372 15.679 1.00 93.19 105 LYS A O 1
ATOM 753 N N . VAL A 1 106 ? -15.435 12.915 17.429 1.00 95.00 106 VAL A N 1
ATOM 754 C CA . VAL A 1 106 ? -15.684 14.320 17.046 1.00 95.00 106 VAL A CA 1
ATOM 755 C C . VAL A 1 106 ? -14.362 15.070 16.854 1.00 95.00 106 VAL A C 1
ATOM 757 O O . VAL A 1 106 ? -14.065 15.467 15.732 1.00 95.00 106 VAL A O 1
ATOM 760 N N . ARG A 1 107 ? -13.463 15.060 17.850 1.00 93.50 107 ARG A N 1
ATOM 761 C CA . ARG A 1 107 ? -12.106 15.649 17.750 1.00 93.50 107 ARG A CA 1
ATOM 762 C C . ARG A 1 107 ? -11.202 15.034 16.680 1.00 93.50 107 ARG A C 1
ATOM 764 O O . ARG A 1 107 ? -10.136 15.572 16.370 1.00 93.50 107 ARG A O 1
ATOM 771 N N . ARG A 1 108 ? -11.537 13.850 16.161 1.00 94.56 108 ARG A N 1
ATOM 772 C CA . ARG A 1 108 ? -10.848 13.242 15.013 1.00 94.56 108 ARG A CA 1
ATOM 773 C C . ARG A 1 108 ? -11.478 13.679 13.691 1.00 94.56 108 ARG A C 1
ATOM 775 O O . ARG A 1 108 ? -10.742 13.818 12.722 1.00 94.56 108 ARG A O 1
ATOM 782 N N . MET A 1 109 ? -12.794 13.871 13.654 1.00 94.81 109 MET A N 1
ATOM 783 C CA . MET A 1 109 ? -13.506 14.394 12.491 1.00 94.81 109 MET A CA 1
ATOM 784 C C . MET A 1 109 ? -13.171 15.869 12.277 1.00 94.81 109 MET A C 1
ATOM 786 O O . MET A 1 109 ? -12.767 16.195 11.177 1.00 94.81 109 MET A O 1
ATOM 790 N N . GLU A 1 110 ? -13.177 16.712 13.313 1.00 95.19 110 GLU A N 1
ATOM 791 C CA . GLU A 1 110 ? -12.781 18.134 13.240 1.00 95.19 110 GLU A CA 1
ATOM 792 C C . GLU A 1 110 ? -11.381 18.315 12.628 1.00 95.19 110 GLU A C 1
ATOM 794 O O . GLU A 1 110 ? -11.217 18.964 11.599 1.00 95.19 110 GLU A O 1
ATOM 799 N N . ARG A 1 111 ? -10.367 17.632 13.181 1.00 91.62 111 ARG A N 1
ATOM 800 C CA . ARG A 1 111 ? -9.005 17.618 12.605 1.00 91.62 111 ARG A CA 1
ATOM 801 C C . ARG A 1 111 ? -8.933 16.958 11.226 1.00 91.62 111 ARG A C 1
ATOM 803 O O . ARG A 1 111 ? -8.009 17.223 10.468 1.00 91.62 111 ARG A O 1
ATOM 810 N N . GLY A 1 112 ? -9.864 16.057 10.920 1.00 93.25 112 GLY A N 1
ATOM 811 C CA . GLY A 1 112 ? -9.976 15.420 9.613 1.00 93.25 112 GLY A CA 1
ATOM 812 C C . GLY A 1 112 ? -10.553 16.356 8.554 1.00 93.25 112 GLY A C 1
ATOM 813 O O . GLY A 1 112 ? -10.079 16.312 7.426 1.00 93.25 112 GLY A O 1
ATOM 814 N N . VAL A 1 113 ? -11.520 17.202 8.919 1.00 96.62 113 VAL A N 1
ATOM 815 C CA . VAL A 1 113 ? -12.170 18.184 8.039 1.00 96.62 113 VAL A CA 1
ATOM 816 C C . VAL A 1 113 ? -11.139 19.183 7.527 1.00 96.62 113 VAL A C 1
ATOM 818 O O . VAL A 1 113 ? -10.949 19.235 6.320 1.00 96.62 113 VAL A O 1
ATOM 821 N N . ALA A 1 114 ? -10.365 19.825 8.408 1.00 90.19 114 ALA A N 1
ATOM 822 C CA . ALA A 1 114 ? -9.317 20.769 7.996 1.00 90.19 114 ALA A CA 1
ATOM 823 C C . ALA A 1 114 ? -8.312 20.154 6.991 1.00 90.19 114 ALA A C 1
ATOM 825 O O . ALA A 1 114 ? -8.004 20.744 5.961 1.00 90.19 114 ALA A O 1
ATOM 826 N N . VAL A 1 115 ? -7.863 18.914 7.238 1.00 93.19 115 VAL A N 1
ATOM 827 C CA . VAL A 1 115 ? -6.942 18.180 6.341 1.00 93.19 115 VAL A CA 1
ATOM 828 C C . VAL A 1 115 ? -7.611 17.748 5.026 1.00 93.19 115 VAL A C 1
ATOM 830 O O . VAL A 1 115 ? -6.925 17.504 4.031 1.00 93.19 115 VAL A O 1
ATOM 833 N N . VAL A 1 116 ? -8.935 17.582 5.002 1.00 94.25 116 VAL A N 1
ATOM 834 C CA . VAL A 1 116 ? -9.695 17.275 3.781 1.00 94.25 116 VAL A CA 1
ATOM 835 C C . VAL A 1 116 ? -9.951 18.544 2.972 1.00 94.25 116 VAL A C 1
ATOM 837 O O . VAL A 1 116 ? -9.803 18.490 1.758 1.00 94.25 116 VAL A O 1
ATOM 840 N N . GLU A 1 117 ? -10.259 19.668 3.616 1.00 93.62 117 GLU A N 1
ATOM 841 C CA . GLU A 1 117 ? -10.446 20.980 2.981 1.00 93.62 117 GLU A CA 1
ATOM 842 C C . GLU A 1 117 ? -9.154 21.463 2.307 1.00 93.62 117 GLU A C 1
ATOM 844 O O . GLU A 1 117 ? -9.169 21.772 1.116 1.00 93.62 117 GLU A O 1
ATOM 849 N N . GLU A 1 118 ? -8.019 21.399 3.013 1.00 92.56 118 GLU A N 1
ATOM 850 C CA . GLU A 1 118 ? -6.678 21.669 2.467 1.00 92.56 118 GLU A CA 1
ATOM 851 C C . GLU A 1 118 ? -6.403 20.834 1.201 1.00 92.56 118 GLU A C 1
ATOM 853 O O . GLU A 1 118 ? -5.983 21.347 0.163 1.00 92.56 118 GLU A O 1
ATOM 858 N N . LYS A 1 119 ? -6.698 19.528 1.258 1.00 90.00 119 LYS A N 1
ATOM 859 C CA . LYS A 1 119 ? -6.491 18.607 0.130 1.00 90.00 119 LYS A CA 1
ATOM 860 C C . LYS A 1 119 ? -7.476 18.802 -1.005 1.00 90.00 119 LYS A C 1
ATOM 862 O O . LYS A 1 119 ? -7.116 18.496 -2.138 1.00 90.00 119 LYS A O 1
ATOM 867 N N . LEU A 1 120 ? -8.697 19.240 -0.718 1.00 93.50 120 LEU A N 1
ATOM 868 C CA . LEU A 1 120 ? -9.700 19.538 -1.729 1.00 93.50 120 LEU A CA 1
ATOM 869 C C . LEU A 1 120 ? -9.260 20.764 -2.531 1.00 93.50 120 LEU A C 1
ATOM 871 O O . LEU A 1 120 ? -9.197 20.681 -3.753 1.00 93.50 120 LEU A O 1
ATOM 875 N N . LEU A 1 121 ? -8.837 21.832 -1.849 1.00 92.25 121 LEU A N 1
ATOM 876 C CA . LEU A 1 121 ? -8.289 23.037 -2.476 1.00 92.25 121 LEU A CA 1
ATOM 877 C C . LEU A 1 121 ? -7.056 22.705 -3.334 1.00 92.25 121 LEU A C 1
ATOM 879 O O . LEU A 1 121 ? -7.053 22.983 -4.531 1.00 92.25 121 LEU A O 1
ATOM 883 N N . ALA A 1 122 ? -6.077 21.982 -2.778 1.00 86.19 122 ALA A N 1
ATOM 884 C CA . ALA A 1 122 ? -4.882 21.539 -3.511 1.00 86.19 122 ALA A CA 1
ATOM 885 C C . ALA A 1 122 ? -5.161 20.491 -4.616 1.00 86.19 122 ALA A C 1
ATOM 887 O O . ALA A 1 122 ? -4.251 20.109 -5.359 1.00 86.19 122 ALA A O 1
ATOM 888 N N . SER A 1 123 ? -6.388 19.965 -4.695 1.00 86.94 123 SER A N 1
ATOM 889 C CA . SER A 1 123 ? -6.851 19.110 -5.796 1.00 86.94 123 SER A CA 1
ATOM 890 C C . SER A 1 123 ? -7.560 19.935 -6.872 1.00 86.94 123 SER A C 1
ATOM 892 O O . SER A 1 123 ? -7.327 19.675 -8.045 1.00 86.94 123 SER A O 1
ATOM 894 N N . MET A 1 124 ? -8.341 20.954 -6.493 1.00 89.81 124 MET A N 1
ATOM 895 C CA . MET A 1 124 ? -8.973 21.903 -7.420 1.00 89.81 124 MET A CA 1
ATOM 896 C C . MET A 1 124 ? -7.932 22.719 -8.198 1.00 89.81 124 MET A C 1
ATOM 898 O O . MET A 1 124 ? -8.014 22.783 -9.418 1.00 89.81 124 MET A O 1
ATOM 902 N N . GLU A 1 125 ? -6.895 23.231 -7.527 1.00 88.00 125 GLU A N 1
ATOM 903 C CA . GLU A 1 125 ? -5.761 23.922 -8.172 1.00 88.00 125 GLU A CA 1
ATOM 904 C C . GLU A 1 125 ? -5.082 23.036 -9.238 1.00 88.00 125 GLU A C 1
ATOM 906 O O . GLU A 1 125 ? -4.728 23.483 -10.326 1.00 88.00 125 GLU A O 1
ATOM 911 N N . LYS A 1 126 ? -4.951 21.731 -8.966 1.00 85.12 126 LYS A N 1
ATOM 912 C CA . LYS A 1 126 ? -4.394 20.772 -9.933 1.00 85.12 126 LYS A CA 1
ATOM 913 C C . LYS A 1 126 ? -5.340 20.465 -11.083 1.00 85.12 126 LYS A C 1
ATOM 915 O O . LYS A 1 126 ? -4.857 20.154 -12.165 1.00 85.12 126 LYS A O 1
ATOM 920 N N . GLN A 1 127 ? -6.653 20.508 -10.856 1.00 87.12 127 GLN A N 1
ATOM 921 C CA . GLN A 1 127 ? -7.633 20.358 -11.930 1.00 87.12 127 GLN A CA 1
ATOM 922 C C . GLN A 1 127 ? -7.551 21.546 -12.886 1.00 87.12 127 GLN A C 1
ATOM 924 O O . GLN A 1 127 ? -7.412 21.313 -14.078 1.00 87.12 127 GLN A O 1
ATOM 929 N N . GLU A 1 128 ? -7.499 22.778 -12.372 1.00 89.81 128 GLU A N 1
ATOM 930 C CA . GLU A 1 128 ? -7.333 23.998 -13.178 1.00 89.81 128 GLU A CA 1
ATOM 931 C C . GLU A 1 128 ? -6.063 23.946 -14.048 1.00 89.81 128 GLU A C 1
ATOM 933 O O . GLU A 1 128 ? -6.119 24.182 -15.254 1.00 89.81 128 GLU A O 1
ATOM 938 N N . VAL A 1 129 ? -4.925 23.531 -13.476 1.00 87.94 129 VAL A N 1
ATOM 939 C CA . VAL A 1 129 ? -3.676 23.344 -14.238 1.00 87.94 129 VAL A CA 1
ATOM 940 C C . VAL A 1 129 ? -3.800 22.254 -15.311 1.00 87.94 129 VAL A C 1
ATOM 942 O O . VAL A 1 129 ? -3.306 22.429 -16.424 1.00 87.94 129 VAL A O 1
ATOM 945 N N . VAL A 1 130 ? -4.434 21.118 -15.002 1.00 86.62 130 VAL A N 1
ATOM 946 C CA . VAL A 1 130 ? -4.619 20.016 -15.966 1.00 86.62 130 VAL A CA 1
ATOM 947 C C . VAL A 1 130 ? -5.593 20.399 -17.082 1.00 86.62 130 VAL A C 1
ATOM 949 O O . VAL A 1 130 ? -5.374 20.007 -18.226 1.00 86.62 130 VAL A O 1
ATOM 952 N N . GLU A 1 131 ? -6.632 21.174 -16.775 1.00 90.50 131 GLU A N 1
ATOM 953 C CA . GLU A 1 131 ? -7.582 21.707 -17.754 1.00 90.50 131 GLU A CA 1
ATOM 954 C C . GLU A 1 131 ? -6.891 22.715 -18.685 1.00 90.50 131 GLU A C 1
ATOM 956 O O . GLU A 1 131 ? -6.978 22.553 -19.899 1.00 90.50 131 GLU A O 1
ATOM 961 N N . GLY A 1 132 ? -6.082 23.644 -18.159 1.00 88.25 132 GLY A N 1
ATOM 962 C CA . GLY A 1 132 ? -5.267 24.546 -18.987 1.00 88.25 132 GLY A CA 1
ATOM 963 C C . GLY A 1 132 ? -4.262 23.813 -19.890 1.00 88.25 132 GLY A C 1
ATOM 964 O O . GLY A 1 132 ? -4.133 24.135 -21.068 1.00 88.25 132 GLY A O 1
ATOM 965 N N . ILE A 1 133 ? -3.606 22.764 -19.379 1.00 86.44 133 ILE A N 1
ATOM 966 C CA . ILE A 1 133 ? -2.728 21.883 -20.173 1.00 86.44 133 ILE A CA 1
ATOM 967 C C . ILE A 1 133 ? -3.505 21.163 -21.290 1.00 86.44 133 ILE A C 1
ATOM 969 O O . ILE A 1 133 ? -2.965 20.959 -22.377 1.00 86.44 133 ILE A O 1
ATOM 973 N N . ALA A 1 134 ? -4.758 20.771 -21.045 1.00 87.56 134 ALA A N 1
ATOM 974 C CA . ALA A 1 134 ? -5.608 20.144 -22.055 1.00 87.56 134 ALA A CA 1
ATOM 975 C C . ALA A 1 134 ? -6.063 21.146 -23.132 1.00 87.56 134 ALA A C 1
ATOM 977 O O . ALA A 1 134 ? -6.038 20.808 -24.314 1.00 87.56 134 ALA A O 1
ATOM 978 N N . GLU A 1 135 ? -6.402 22.382 -22.754 1.00 90.31 135 GLU A N 1
ATOM 979 C CA . GLU A 1 135 ? -6.731 23.455 -23.705 1.00 90.31 135 GLU A CA 1
ATOM 980 C C . GLU A 1 135 ? -5.530 23.850 -24.582 1.00 90.31 135 GLU A C 1
ATOM 982 O O . GLU A 1 135 ? -5.702 24.072 -25.784 1.00 90.31 135 GLU A O 1
ATOM 987 N N . ASP A 1 136 ? -4.320 23.899 -24.011 1.00 86.38 136 ASP A N 1
ATOM 988 C CA . ASP A 1 136 ? -3.067 24.111 -24.751 1.00 86.38 136 ASP A CA 1
ATOM 989 C C . ASP A 1 136 ? -2.789 22.957 -25.738 1.00 86.38 136 ASP A C 1
ATOM 991 O O . ASP A 1 136 ? -2.332 23.196 -26.857 1.00 86.38 136 ASP A O 1
ATOM 995 N N . LEU A 1 137 ? -3.087 21.705 -25.356 1.00 84.44 137 LEU A N 1
ATOM 996 C CA . LEU A 1 137 ? -2.948 20.529 -26.228 1.00 84.44 137 LEU A CA 1
ATOM 997 C C . LEU A 1 137 ? -3.939 20.541 -27.397 1.00 84.44 137 LEU A C 1
ATOM 999 O O . LEU A 1 137 ? -3.532 20.266 -28.525 1.00 84.44 137 LEU A O 1
ATOM 1003 N N . ASP A 1 138 ? -5.208 20.877 -27.153 1.00 87.94 138 ASP A N 1
ATOM 1004 C CA . ASP A 1 138 ? -6.245 20.942 -28.196 1.00 87.94 138 ASP A CA 1
ATOM 1005 C C . ASP A 1 138 ? -5.991 22.075 -29.214 1.00 87.94 138 ASP A C 1
ATOM 1007 O O . ASP A 1 138 ? -6.454 22.008 -30.356 1.00 87.94 138 ASP A O 1
ATOM 1011 N N . GLN A 1 139 ? -5.239 23.110 -28.822 1.00 85.38 139 GLN A N 1
ATOM 1012 C CA . GLN A 1 139 ? -4.823 24.224 -29.686 1.00 85.38 139 GLN A CA 1
ATOM 1013 C C . GLN A 1 139 ? -3.460 24.005 -30.369 1.00 85.38 139 GLN A C 1
ATOM 1015 O O . GLN A 1 139 ? -3.092 24.777 -31.259 1.00 85.38 139 GLN A O 1
ATOM 1020 N N . CYS A 1 140 ? -2.705 22.977 -29.975 1.00 85.56 140 CYS A N 1
ATOM 1021 C CA . CYS A 1 140 ? -1.372 22.695 -30.497 1.00 85.56 140 CYS A CA 1
ATOM 1022 C C . CYS A 1 140 ? -1.429 22.089 -31.910 1.00 85.56 140 CYS A C 1
ATOM 1024 O O . CYS A 1 140 ? -2.135 21.109 -32.156 1.00 85.56 140 CYS A O 1
ATOM 1026 N N . ASP A 1 141 ? -0.623 22.607 -32.843 1.00 85.56 141 ASP A N 1
ATOM 1027 C CA . ASP A 1 141 ? -0.410 21.933 -34.129 1.00 85.56 141 ASP A CA 1
ATOM 1028 C C . ASP A 1 141 ? 0.447 20.669 -33.893 1.00 85.56 141 ASP A C 1
ATOM 1030 O O . ASP A 1 141 ? 1.524 20.777 -33.295 1.00 85.56 141 ASP A O 1
ATOM 1034 N N . PRO A 1 142 ? 0.032 19.470 -34.352 1.00 76.19 142 PRO A N 1
ATOM 1035 C CA . PRO A 1 142 ? 0.824 18.244 -34.220 1.00 76.19 142 PRO A CA 1
ATOM 1036 C C . PRO A 1 142 ? 2.212 18.302 -34.892 1.00 76.19 142 PRO A C 1
ATOM 1038 O O . PRO A 1 142 ? 3.012 17.391 -34.681 1.00 76.19 142 PRO A O 1
ATOM 1041 N N . GLY A 1 143 ? 2.504 19.327 -35.703 1.00 80.69 143 GLY A N 1
ATOM 1042 C CA . GLY A 1 143 ? 3.825 19.583 -36.283 1.00 80.69 143 GLY A CA 1
ATOM 1043 C C . GLY A 1 143 ? 4.784 20.448 -35.447 1.00 80.69 143 GLY A C 1
ATOM 1044 O O . GLY A 1 143 ? 5.953 20.536 -35.825 1.00 80.69 143 GLY A O 1
ATOM 1045 N N . ASP A 1 144 ? 4.349 21.090 -34.353 1.00 80.75 144 ASP A N 1
ATOM 1046 C CA . ASP A 1 144 ? 5.204 21.986 -33.551 1.00 80.75 144 ASP A CA 1
ATOM 1047 C C . ASP A 1 144 ? 5.803 21.285 -32.317 1.00 80.75 144 ASP A C 1
ATOM 1049 O O . ASP A 1 144 ? 5.241 21.278 -31.220 1.00 80.75 144 ASP A O 1
ATOM 1053 N N . GLU A 1 145 ? 7.008 20.732 -32.484 1.00 76.38 145 GLU A N 1
ATOM 1054 C CA . GLU A 1 145 ? 7.777 20.098 -31.402 1.00 76.38 145 GLU A CA 1
ATOM 1055 C C . GLU A 1 145 ? 8.052 21.043 -30.210 1.00 76.38 145 GLU A C 1
ATOM 1057 O O . GLU A 1 145 ? 8.207 20.583 -29.074 1.00 76.38 145 GLU A O 1
ATOM 1062 N N . THR A 1 146 ? 8.093 22.364 -30.429 1.00 79.88 146 THR A N 1
ATOM 1063 C CA . THR A 1 146 ? 8.385 23.344 -29.367 1.00 79.88 146 THR A CA 1
ATOM 1064 C C . THR A 1 146 ? 7.176 23.614 -28.475 1.00 79.88 146 THR A C 1
ATOM 1066 O O . THR A 1 146 ? 7.337 23.849 -27.272 1.00 79.88 146 THR A O 1
ATOM 1069 N N . ALA A 1 147 ? 5.966 23.517 -29.030 1.00 75.56 147 ALA A N 1
ATOM 1070 C CA . ALA A 1 147 ? 4.725 23.617 -28.276 1.00 75.56 147 ALA A CA 1
ATOM 1071 C C . ALA A 1 147 ? 4.546 22.402 -27.346 1.00 75.56 147 ALA A C 1
ATOM 1073 O O . ALA A 1 147 ? 4.347 22.588 -26.143 1.00 75.56 147 ALA A O 1
ATOM 1074 N N . PHE A 1 148 ? 4.765 21.174 -27.835 1.00 78.31 148 PHE A N 1
ATOM 1075 C CA . PHE A 1 148 ? 4.753 19.979 -26.976 1.00 78.31 148 PHE A CA 1
ATOM 1076 C C . PHE A 1 148 ? 5.793 20.042 -25.849 1.00 78.31 148 PHE A C 1
ATOM 1078 O O . PHE A 1 148 ? 5.471 19.723 -24.705 1.00 78.31 148 PHE A O 1
ATOM 1085 N N . ALA A 1 149 ? 7.016 20.508 -26.130 1.00 80.62 149 ALA A N 1
ATOM 1086 C CA . ALA A 1 149 ? 8.061 20.641 -25.111 1.00 80.62 149 ALA A CA 1
ATOM 1087 C C . ALA A 1 149 ? 7.703 21.650 -23.997 1.00 80.62 149 ALA A C 1
ATOM 1089 O O . ALA A 1 149 ? 8.091 21.460 -22.842 1.00 80.62 149 ALA A O 1
ATOM 1090 N N . ARG A 1 150 ? 6.945 22.710 -24.314 1.00 79.38 150 ARG A N 1
ATOM 1091 C CA . ARG A 1 150 ? 6.402 23.639 -23.306 1.00 79.38 150 ARG A CA 1
ATOM 1092 C C . ARG A 1 150 ? 5.344 22.974 -22.428 1.00 79.38 150 ARG A C 1
ATOM 1094 O O . ARG A 1 150 ? 5.381 23.145 -21.212 1.00 79.38 150 ARG A O 1
ATOM 1101 N N . ILE A 1 151 ? 4.426 22.231 -23.042 1.00 82.00 151 ILE A N 1
ATOM 1102 C CA . ILE A 1 151 ? 3.312 21.565 -22.357 1.00 82.00 151 ILE A CA 1
ATOM 1103 C C . ILE A 1 151 ? 3.836 20.468 -21.415 1.00 82.00 151 ILE A C 1
ATOM 1105 O O . ILE A 1 151 ? 3.454 20.425 -20.246 1.00 82.00 151 ILE A O 1
ATOM 1109 N N . ASP A 1 152 ? 4.774 19.635 -21.876 1.00 79.44 152 ASP A N 1
ATOM 1110 C CA . ASP A 1 152 ? 5.400 18.575 -21.066 1.00 79.44 152 ASP A CA 1
ATOM 1111 C C . ASP A 1 152 ? 6.202 19.152 -19.882 1.00 79.44 152 ASP A C 1
ATOM 1113 O O . ASP A 1 152 ? 6.162 18.638 -18.757 1.00 79.44 152 ASP A O 1
ATOM 1117 N N . ARG A 1 153 ? 6.858 20.303 -20.094 1.00 79.75 153 ARG A N 1
ATOM 1118 C CA . ARG A 1 153 ? 7.512 21.056 -19.019 1.00 79.75 153 ARG A CA 1
ATOM 1119 C C . ARG A 1 153 ? 6.508 21.593 -17.997 1.00 79.75 153 ARG A C 1
ATOM 1121 O O . ARG A 1 153 ? 6.712 21.368 -16.809 1.00 79.75 153 ARG A O 1
ATOM 1128 N N . ALA A 1 154 ? 5.415 22.227 -18.427 1.00 79.38 154 ALA A N 1
ATOM 1129 C CA . ALA A 1 154 ? 4.369 22.712 -17.522 1.00 79.38 154 ALA A CA 1
ATOM 1130 C C . ALA A 1 154 ? 3.741 21.564 -16.704 1.00 79.38 154 ALA A C 1
ATOM 1132 O O . ALA A 1 154 ? 3.605 21.660 -15.481 1.00 79.38 154 ALA A O 1
ATOM 1133 N N . ALA A 1 155 ? 3.454 20.429 -17.350 1.00 79.56 155 ALA A N 1
ATOM 1134 C CA . ALA A 1 155 ? 2.947 19.226 -16.693 1.00 79.56 155 ALA A CA 1
ATOM 1135 C C . ALA A 1 155 ? 3.928 18.648 -15.651 1.00 79.56 155 ALA A C 1
ATOM 1137 O O . ALA A 1 155 ? 3.503 18.111 -14.618 1.00 79.56 155 ALA A O 1
ATOM 1138 N N . THR A 1 156 ? 5.234 18.782 -15.898 1.00 77.88 156 THR A N 1
ATOM 1139 C CA . THR A 1 156 ? 6.304 18.359 -14.984 1.00 77.88 156 THR A CA 1
ATOM 1140 C C . THR A 1 156 ? 6.481 19.328 -13.812 1.00 77.88 156 THR A C 1
ATOM 1142 O O . THR A 1 156 ? 6.506 18.883 -12.662 1.00 77.88 156 THR A O 1
ATOM 1145 N N . ASP A 1 157 ? 6.547 20.636 -14.075 1.00 78.75 157 ASP A N 1
ATOM 1146 C CA . ASP A 1 157 ? 6.780 21.682 -13.068 1.00 78.75 157 ASP A CA 1
ATOM 1147 C C . ASP A 1 157 ? 5.640 21.721 -12.028 1.00 78.75 157 ASP A C 1
ATOM 1149 O O . ASP A 1 157 ? 5.893 21.745 -10.819 1.00 78.75 157 ASP A O 1
ATOM 1153 N N . HIS A 1 158 ? 4.383 21.578 -12.466 1.00 72.00 158 HIS A N 1
ATOM 1154 C CA . HIS A 1 158 ? 3.220 21.462 -11.572 1.00 72.00 158 HIS A CA 1
ATOM 1155 C C . HIS A 1 158 ? 3.022 20.061 -10.960 1.00 72.00 158 HIS A C 1
ATOM 1157 O O . HIS A 1 158 ? 2.083 19.844 -10.187 1.00 72.00 158 HIS A O 1
ATOM 1163 N N . LYS A 1 159 ? 3.889 19.089 -11.283 1.00 68.94 159 LYS A N 1
ATOM 1164 C CA . LYS A 1 159 ? 3.776 17.674 -10.873 1.00 68.94 159 LYS A CA 1
ATOM 1165 C C . LYS A 1 159 ? 2.425 17.042 -11.237 1.00 68.94 159 LYS A C 1
ATOM 1167 O O . LYS A 1 159 ? 1.998 16.086 -10.586 1.00 68.94 159 LYS A O 1
ATOM 1172 N N . ALA A 1 160 ? 1.766 17.543 -12.283 1.00 64.50 160 ALA A N 1
ATOM 1173 C CA . ALA A 1 160 ? 0.457 17.076 -12.737 1.00 64.50 160 ALA A CA 1
ATOM 1174 C C . ALA A 1 160 ? 0.490 15.589 -13.143 1.00 64.50 160 ALA A C 1
ATOM 1176 O O . ALA A 1 160 ? -0.478 14.858 -12.938 1.00 64.50 160 ALA A O 1
ATOM 1177 N N . LEU A 1 161 ? 1.644 15.127 -13.640 1.00 61.25 161 LEU A N 1
ATOM 1178 C CA . LEU A 1 161 ? 1.902 13.738 -14.029 1.00 61.25 161 LEU A CA 1
ATOM 1179 C C . LEU A 1 161 ? 2.566 12.876 -12.933 1.00 61.25 161 LEU A C 1
ATOM 1181 O O . LEU A 1 161 ? 2.717 11.669 -13.127 1.00 61.25 161 LEU A O 1
ATOM 1185 N N . ASP A 1 162 ? 2.960 13.432 -11.777 1.00 64.38 162 ASP A N 1
ATOM 1186 C CA . ASP A 1 162 ? 3.737 12.703 -10.752 1.00 64.38 162 ASP A CA 1
ATOM 1187 C C . ASP A 1 162 ? 2.823 11.893 -9.800 1.00 64.38 162 ASP A C 1
ATOM 1189 O O . ASP A 1 162 ? 2.810 12.055 -8.575 1.00 64.38 162 ASP A O 1
ATOM 1193 N N . TRP A 1 163 ? 2.029 10.992 -10.390 1.00 48.94 163 TRP A N 1
ATOM 1194 C CA . TRP A 1 163 ? 1.169 10.032 -9.694 1.00 48.94 163 TRP A CA 1
ATOM 1195 C C . TRP A 1 163 ? 1.686 8.590 -9.865 1.00 48.94 163 TRP A C 1
ATOM 1197 O O . TRP A 1 163 ? 1.881 8.147 -10.998 1.00 48.94 163 TRP A O 1
ATOM 1207 N N . PRO A 1 164 ? 1.840 7.783 -8.792 1.00 48.56 164 PRO A N 1
ATOM 1208 C CA . PRO A 1 164 ? 1.646 8.088 -7.372 1.00 48.56 164 PRO A CA 1
ATOM 1209 C C . PRO A 1 164 ? 2.942 8.601 -6.696 1.00 48.56 164 PRO A C 1
ATOM 1211 O O . PRO A 1 164 ? 4.031 8.422 -7.244 1.00 48.56 164 PRO A O 1
ATOM 1214 N N . PRO A 1 165 ? 2.870 9.139 -5.457 1.00 49.00 165 PRO A N 1
ATOM 1215 C CA . PRO A 1 165 ? 4.018 9.733 -4.768 1.00 49.00 165 PRO A CA 1
ATOM 1216 C C . PRO A 1 165 ? 5.275 8.849 -4.738 1.00 49.00 165 PRO A C 1
ATOM 1218 O O . PRO A 1 165 ? 5.262 7.731 -4.204 1.00 49.00 165 PRO A O 1
ATOM 1221 N N . ARG A 1 166 ? 6.391 9.388 -5.248 1.00 50.16 166 ARG A N 1
ATOM 1222 C CA . ARG A 1 166 ? 7.706 8.713 -5.312 1.00 50.16 166 ARG A CA 1
ATOM 1223 C C . ARG A 1 166 ? 8.246 8.277 -3.948 1.00 50.16 166 ARG A C 1
ATOM 1225 O O . ARG A 1 166 ? 9.010 7.322 -3.863 1.00 50.16 166 ARG A O 1
ATOM 1232 N N . GLU A 1 167 ? 7.783 8.903 -2.872 1.00 44.62 167 GLU A N 1
ATOM 1233 C CA . GLU A 1 167 ? 8.260 8.758 -1.489 1.00 44.62 167 GLU A CA 1
ATOM 1234 C C . GLU A 1 167 ? 8.016 7.379 -0.828 1.00 44.62 167 GLU A C 1
ATOM 1236 O O . GLU A 1 167 ? 8.347 7.157 0.336 1.00 44.62 167 GLU A O 1
ATOM 1241 N N . ARG A 1 168 ? 7.461 6.402 -1.560 1.00 47.56 168 ARG A N 1
ATOM 1242 C CA . ARG A 1 168 ? 7.424 4.981 -1.142 1.00 47.56 168 ARG A CA 1
ATOM 1243 C C . ARG A 1 168 ? 8.139 4.030 -2.103 1.00 47.56 168 ARG A C 1
ATOM 1245 O O . ARG A 1 168 ? 8.070 2.813 -1.920 1.00 47.56 168 ARG A O 1
ATOM 1252 N N . GLN A 1 169 ? 8.831 4.554 -3.109 1.00 44.47 169 GLN A N 1
ATOM 1253 C CA . GLN A 1 169 ? 9.592 3.762 -4.066 1.00 44.47 169 GLN A CA 1
ATOM 1254 C C . GLN A 1 169 ? 11.076 3.785 -3.690 1.00 44.47 169 GLN A C 1
ATOM 1256 O O . GLN A 1 169 ? 11.845 4.613 -4.169 1.00 44.47 169 GLN A O 1
ATOM 1261 N N . GLN A 1 170 ? 11.496 2.831 -2.848 1.00 48.53 170 GLN A N 1
ATOM 1262 C CA . GLN A 1 170 ? 12.915 2.460 -2.814 1.00 48.53 170 GLN A CA 1
ATOM 1263 C C . GLN A 1 170 ? 13.368 2.115 -4.245 1.00 48.53 170 GLN A C 1
ATOM 1265 O O . GLN A 1 170 ? 12.591 1.480 -4.970 1.00 48.53 170 GLN A O 1
ATOM 1270 N N . PRO A 1 171 ? 14.584 2.521 -4.657 1.00 41.00 171 PRO A N 1
ATOM 1271 C CA . PRO A 1 171 ? 15.006 2.480 -6.052 1.00 41.00 171 PRO A CA 1
ATOM 1272 C C . PRO A 1 171 ? 14.844 1.083 -6.657 1.00 41.00 171 PRO A C 1
ATOM 1274 O O . PRO A 1 171 ? 15.314 0.083 -6.115 1.00 41.00 171 PRO A O 1
ATOM 1277 N N . LEU A 1 172 ? 14.175 1.028 -7.812 1.00 46.16 172 LEU A N 1
ATOM 1278 C CA . LEU A 1 172 ? 13.788 -0.212 -8.491 1.00 46.16 172 LEU A CA 1
ATOM 1279 C C . LEU A 1 172 ? 14.989 -1.121 -8.824 1.00 46.16 172 LEU A C 1
ATOM 1281 O O . LEU A 1 172 ? 14.833 -2.338 -8.916 1.00 46.16 172 LEU A O 1
ATOM 1285 N N . SER A 1 173 ? 16.182 -0.536 -8.957 1.00 41.12 173 SER A N 1
ATOM 1286 C CA . SER A 1 173 ? 17.438 -1.199 -9.322 1.00 41.12 173 SER A CA 1
ATOM 1287 C C . SER A 1 173 ? 17.939 -2.244 -8.318 1.00 41.12 173 SER A C 1
ATOM 1289 O O . SER A 1 173 ? 18.711 -3.115 -8.713 1.00 41.12 173 SER A O 1
ATOM 1291 N N . SER A 1 174 ? 17.510 -2.206 -7.049 1.00 37.16 174 SER A N 1
ATOM 1292 C CA . SER A 1 174 ? 17.965 -3.156 -6.016 1.00 37.16 174 SER A CA 1
ATOM 1293 C C . SER A 1 174 ? 16.996 -4.312 -5.741 1.00 37.16 174 SER A C 1
ATOM 1295 O O . SER A 1 174 ? 17.350 -5.248 -5.017 1.00 37.16 174 SER A O 1
ATOM 1297 N N . ARG A 1 175 ? 15.799 -4.333 -6.352 1.00 43.78 175 ARG A N 1
ATOM 1298 C CA . ARG A 1 175 ? 14.960 -5.541 -6.321 1.00 43.78 175 ARG A CA 1
ATOM 1299 C C . ARG A 1 175 ? 15.571 -6.606 -7.227 1.00 43.78 175 ARG A C 1
ATOM 1301 O O . ARG A 1 175 ? 15.354 -6.598 -8.439 1.00 43.78 175 ARG A O 1
ATOM 1308 N N . LYS A 1 176 ? 16.228 -7.604 -6.618 1.00 45.50 176 LYS A N 1
ATOM 1309 C CA . LYS A 1 176 ? 16.321 -8.947 -7.216 1.00 45.50 176 LYS A CA 1
ATOM 1310 C C . LYS A 1 176 ? 14.923 -9.306 -7.740 1.00 45.50 176 LYS A C 1
ATOM 1312 O O . LYS A 1 176 ? 13.951 -9.190 -6.991 1.00 45.50 176 LYS A O 1
ATOM 1317 N N . LYS A 1 177 ? 14.804 -9.698 -9.014 1.00 47.25 177 LYS A N 1
ATOM 1318 C CA . LYS A 1 177 ? 13.519 -10.098 -9.613 1.00 47.25 177 LYS A CA 1
ATOM 1319 C C . LYS A 1 177 ? 13.007 -11.352 -8.899 1.00 47.25 177 LYS A C 1
ATOM 1321 O O . LYS A 1 177 ? 13.384 -12.464 -9.250 1.00 47.25 177 LYS A O 1
ATOM 1326 N N . ALA A 1 178 ? 12.180 -11.160 -7.875 1.00 62.12 178 ALA A N 1
ATOM 1327 C CA . ALA A 1 178 ? 11.543 -12.244 -7.147 1.00 62.12 178 ALA A CA 1
ATOM 1328 C C . ALA A 1 178 ? 10.507 -12.905 -8.063 1.00 62.12 178 ALA A C 1
ATOM 1330 O O . ALA A 1 178 ? 9.484 -12.304 -8.401 1.00 62.12 178 ALA A O 1
ATOM 1331 N N . ASN A 1 179 ? 10.793 -14.130 -8.496 1.00 78.38 179 ASN A N 1
ATOM 1332 C CA . ASN A 1 179 ? 9.864 -14.899 -9.309 1.00 78.38 179 ASN A CA 1
ATOM 1333 C C . ASN A 1 179 ? 8.718 -15.414 -8.424 1.00 78.38 179 ASN A C 1
ATOM 1335 O O . ASN A 1 179 ? 8.985 -15.927 -7.336 1.00 78.38 179 ASN A O 1
ATOM 1339 N N . PRO A 1 180 ? 7.449 -15.293 -8.853 1.00 82.06 180 PRO A N 1
ATOM 1340 C CA . PRO A 1 180 ? 6.330 -15.804 -8.076 1.00 82.06 180 PRO A CA 1
ATOM 1341 C C . PRO A 1 180 ? 6.368 -17.338 -8.023 1.00 82.06 180 PRO A C 1
ATOM 1343 O O . PRO A 1 180 ? 6.579 -18.011 -9.038 1.00 82.06 180 PRO A O 1
ATOM 1346 N N . GLY A 1 181 ? 6.131 -17.880 -6.833 1.00 86.69 181 GLY A N 1
ATOM 1347 C CA . GLY A 1 181 ? 6.089 -19.311 -6.549 1.00 86.69 181 GLY A CA 1
ATOM 1348 C C . GLY A 1 181 ? 5.521 -19.578 -5.158 1.00 86.69 181 GLY A C 1
ATOM 1349 O O . GLY A 1 181 ? 5.194 -18.639 -4.427 1.00 86.69 181 GLY A O 1
ATOM 1350 N N . SER A 1 182 ? 5.378 -20.853 -4.808 1.00 88.19 182 SER A N 1
ATOM 1351 C CA . SER A 1 182 ? 4.955 -21.263 -3.469 1.00 88.19 182 SER A CA 1
ATOM 1352 C C . SER A 1 182 ? 6.031 -20.983 -2.408 1.00 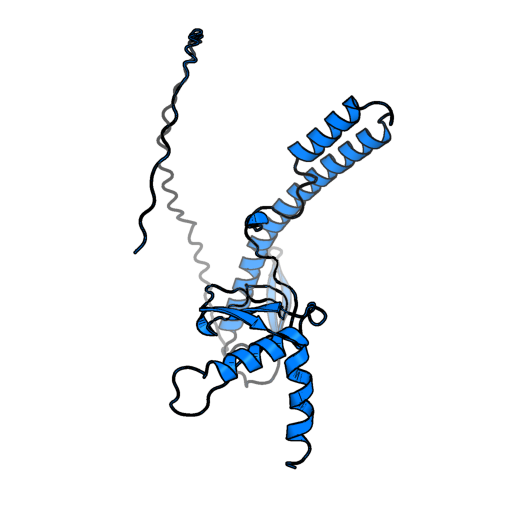88.19 182 SER A C 1
ATOM 1354 O O . SER A 1 182 ? 7.208 -20.774 -2.706 1.00 88.19 182 SER A O 1
ATOM 1356 N N . HIS A 1 183 ? 5.621 -20.996 -1.140 1.00 90.00 183 HIS A N 1
ATOM 1357 C CA . HIS A 1 183 ? 6.536 -21.024 -0.002 1.00 90.00 183 HIS A CA 1
ATOM 1358 C C . HIS A 1 183 ? 6.491 -22.415 0.629 1.00 90.00 183 HIS A C 1
ATOM 1360 O O . HIS A 1 183 ? 5.428 -22.852 1.069 1.00 90.00 183 HIS A O 1
ATOM 1366 N N . VAL A 1 184 ? 7.636 -23.093 0.698 1.00 92.94 184 VAL A N 1
ATOM 1367 C CA . VAL A 1 184 ? 7.781 -24.383 1.386 1.00 92.94 184 VAL A CA 1
ATOM 1368 C C . VAL A 1 184 ? 8.398 -24.148 2.764 1.00 92.94 184 VAL A C 1
ATOM 1370 O O . VAL A 1 184 ? 9.370 -23.409 2.905 1.00 92.94 184 VAL A O 1
ATOM 1373 N N . LEU A 1 185 ? 7.823 -24.771 3.795 1.00 92.12 185 LEU A N 1
ATOM 1374 C CA . LEU A 1 185 ? 8.299 -24.691 5.177 1.00 92.12 185 LEU A CA 1
ATOM 1375 C C . LEU A 1 185 ? 8.754 -26.074 5.645 1.00 92.12 185 LEU A C 1
ATOM 1377 O O . LEU A 1 185 ? 7.938 -26.982 5.793 1.00 92.12 185 LEU A O 1
ATOM 1381 N N . VAL A 1 186 ? 10.049 -26.224 5.927 1.00 90.62 186 VAL A N 1
ATOM 1382 C CA . VAL A 1 186 ? 10.599 -27.456 6.510 1.00 90.62 186 VAL A CA 1
ATOM 1383 C C . VAL A 1 186 ? 10.312 -27.465 8.011 1.00 90.62 186 VAL A C 1
ATOM 1385 O O . VAL A 1 186 ? 10.975 -26.784 8.794 1.00 90.62 186 VAL A O 1
ATOM 1388 N N . ARG A 1 187 ? 9.300 -28.232 8.428 1.00 88.38 187 ARG A N 1
ATOM 1389 C CA . ARG A 1 187 ? 8.970 -28.432 9.844 1.00 88.38 187 ARG A CA 1
ATOM 1390 C C . ARG A 1 187 ? 9.754 -29.617 10.403 1.00 88.38 187 ARG A C 1
ATOM 1392 O O . ARG A 1 187 ? 9.463 -30.762 10.078 1.00 88.38 187 ARG A O 1
ATOM 1399 N N . MET A 1 188 ? 10.705 -29.338 11.288 1.00 82.81 188 MET A N 1
ATOM 1400 C CA . MET A 1 188 ? 11.405 -30.372 12.052 1.00 82.81 188 MET A CA 1
ATOM 1401 C C . MET A 1 188 ? 10.581 -30.803 13.273 1.00 82.81 188 MET A C 1
ATOM 1403 O O . MET A 1 188 ? 9.898 -29.985 13.896 1.00 82.81 188 MET A O 1
ATOM 1407 N N . PHE A 1 189 ? 10.675 -32.083 13.629 1.00 74.62 189 PHE A N 1
ATOM 1408 C CA . PHE A 1 189 ? 10.099 -32.655 14.846 1.00 74.62 189 PHE A CA 1
ATOM 1409 C C . PHE A 1 189 ? 11.233 -33.226 15.713 1.00 74.62 189 PHE A C 1
ATOM 1411 O O . PHE A 1 189 ? 12.129 -33.892 15.201 1.00 74.62 189 PHE A O 1
ATOM 1418 N N . GLY A 1 190 ? 11.200 -32.975 17.025 1.00 74.06 190 GLY A N 1
ATOM 1419 C CA . GLY A 1 190 ? 12.235 -33.429 17.965 1.00 74.06 190 GLY A CA 1
ATOM 1420 C C . GLY A 1 190 ? 13.367 -32.419 18.198 1.00 74.06 190 GLY A C 1
ATOM 1421 O O . GLY A 1 190 ? 13.192 -31.217 18.020 1.00 74.06 190 GLY A O 1
ATOM 1422 N N . SER A 1 191 ? 14.521 -32.912 18.657 1.00 63.66 191 SER A N 1
ATOM 1423 C CA . SER A 1 191 ? 15.670 -32.109 19.119 1.00 63.66 191 SER A CA 1
ATOM 1424 C C . SER A 1 191 ? 16.683 -31.730 18.028 1.00 63.66 191 SER A C 1
ATOM 1426 O O . SER A 1 191 ? 17.705 -31.114 18.336 1.00 63.66 191 SER A O 1
ATOM 1428 N N . LEU A 1 192 ? 16.423 -32.080 16.764 1.00 62.84 192 LEU A N 1
ATOM 1429 C CA . LEU A 1 192 ? 17.270 -31.694 15.635 1.00 62.84 192 LEU A CA 1
ATOM 1430 C C . LEU A 1 192 ? 17.213 -30.176 15.433 1.00 62.84 192 LEU A C 1
ATOM 1432 O O . LEU A 1 192 ? 16.142 -29.593 15.264 1.00 62.84 192 LEU A O 1
ATOM 1436 N N . ARG A 1 193 ? 18.384 -29.534 15.498 1.00 70.31 193 ARG A N 1
ATOM 1437 C CA . ARG A 1 193 ? 18.510 -28.070 15.489 1.00 70.31 193 ARG A CA 1
ATOM 1438 C C . ARG A 1 193 ? 18.613 -27.477 14.085 1.00 70.31 193 ARG A C 1
ATOM 1440 O O . ARG A 1 193 ? 18.271 -26.314 13.907 1.00 70.31 193 ARG A O 1
ATOM 1447 N N . GLU A 1 194 ? 19.063 -28.276 13.123 1.00 82.62 194 GLU A N 1
ATOM 1448 C CA . GLU A 1 194 ? 19.288 -27.905 11.726 1.00 82.62 194 GLU A CA 1
ATOM 1449 C C . GLU A 1 194 ? 18.759 -29.030 10.814 1.00 82.62 194 GLU A C 1
ATOM 1451 O O . GLU A 1 194 ? 18.912 -30.208 11.158 1.00 82.62 194 GLU A O 1
ATOM 1456 N N . PRO A 1 195 ? 18.103 -28.700 9.686 1.00 85.81 195 PRO A N 1
ATOM 1457 C CA . PRO A 1 195 ? 17.587 -29.695 8.749 1.00 85.81 195 PRO A CA 1
ATOM 1458 C C . PRO A 1 195 ? 18.732 -30.349 7.969 1.00 85.81 195 PRO A C 1
ATOM 1460 O O . PRO A 1 195 ? 19.736 -29.703 7.673 1.00 85.81 195 PRO A O 1
ATOM 1463 N N . SER A 1 196 ? 18.574 -31.620 7.586 1.00 90.38 196 SER A N 1
ATOM 1464 C CA . SER A 1 196 ? 19.565 -32.268 6.720 1.00 90.38 196 SER A CA 1
ATOM 1465 C C . SER A 1 196 ? 19.609 -31.594 5.346 1.00 90.38 196 SER A C 1
ATOM 1467 O O . SER A 1 196 ? 18.583 -31.148 4.825 1.00 90.38 196 SER A O 1
ATOM 1469 N N . GLU A 1 197 ? 20.794 -31.564 4.733 1.00 90.69 197 GLU A N 1
ATOM 1470 C CA . GLU A 1 197 ? 20.997 -31.004 3.391 1.00 90.69 197 GLU A CA 1
ATOM 1471 C C . GLU A 1 197 ? 20.095 -31.683 2.346 1.00 90.69 197 GLU A C 1
ATOM 1473 O O . GLU A 1 197 ? 19.526 -31.017 1.486 1.00 90.69 197 GLU A O 1
ATOM 1478 N N . GLU A 1 198 ? 19.855 -32.990 2.487 1.00 91.44 198 GLU A N 1
ATOM 1479 C CA . GLU A 1 198 ? 18.905 -33.730 1.653 1.00 91.44 198 GLU A CA 1
ATOM 1480 C C . GLU A 1 198 ? 17.462 -33.216 1.808 1.00 91.44 198 GLU A C 1
ATOM 1482 O O . GLU A 1 198 ? 16.756 -33.042 0.815 1.00 91.44 198 GLU A O 1
ATOM 1487 N N . THR A 1 199 ? 17.021 -32.918 3.037 1.00 92.25 199 THR A N 1
ATOM 1488 C CA . THR A 1 199 ? 15.679 -32.363 3.289 1.00 92.25 199 THR A CA 1
ATOM 1489 C C . THR A 1 199 ? 15.546 -30.962 2.690 1.00 92.25 199 THR A C 1
ATOM 1491 O O . THR A 1 199 ? 14.513 -30.639 2.102 1.00 92.25 199 THR A O 1
ATOM 1494 N N . LEU A 1 200 ? 16.596 -30.138 2.799 1.00 92.81 200 LEU A N 1
ATOM 1495 C CA . LEU A 1 200 ? 16.644 -28.820 2.163 1.00 92.81 200 LEU A CA 1
ATOM 1496 C C . LEU A 1 200 ? 16.584 -28.928 0.635 1.00 92.81 200 LEU A C 1
ATOM 1498 O O . LEU A 1 200 ? 15.809 -28.202 0.014 1.00 92.81 200 LEU A O 1
ATOM 1502 N N . GLN A 1 201 ? 17.326 -29.863 0.036 1.00 94.69 201 GLN A N 1
ATOM 1503 C CA . GLN A 1 201 ? 17.313 -30.079 -1.410 1.00 94.69 201 GLN A CA 1
ATOM 1504 C C . GLN A 1 201 ? 15.937 -30.547 -1.901 1.00 94.69 201 GLN A C 1
ATOM 1506 O O . GLN A 1 201 ? 15.413 -29.970 -2.851 1.00 94.69 201 GLN A O 1
ATOM 1511 N N . ARG A 1 202 ? 15.297 -31.507 -1.216 1.00 92.25 202 ARG A N 1
ATOM 1512 C CA . ARG A 1 202 ? 13.914 -31.931 -1.523 1.00 92.25 202 ARG A CA 1
ATOM 1513 C C . ARG A 1 202 ? 12.930 -30.754 -1.437 1.00 92.25 202 ARG A C 1
ATOM 1515 O O . ARG A 1 202 ? 12.075 -30.599 -2.306 1.00 92.25 202 ARG A O 1
ATOM 1522 N N . ALA A 1 203 ? 13.069 -29.887 -0.430 1.00 93.81 203 ALA A N 1
ATOM 1523 C CA . ALA A 1 203 ? 12.243 -28.686 -0.293 1.00 93.81 203 ALA A CA 1
ATOM 1524 C C . ALA A 1 203 ? 12.501 -27.649 -1.407 1.00 93.81 203 ALA A C 1
ATOM 1526 O O . ALA A 1 203 ? 11.553 -27.018 -1.883 1.00 93.81 203 ALA A O 1
ATOM 1527 N N . ALA A 1 204 ? 13.748 -27.483 -1.858 1.00 93.88 204 ALA A N 1
ATOM 1528 C CA . ALA A 1 204 ? 14.091 -26.621 -2.990 1.00 93.88 204 ALA A CA 1
ATOM 1529 C C . ALA A 1 204 ? 13.544 -27.170 -4.320 1.00 93.88 204 ALA A C 1
ATOM 1531 O O . ALA A 1 204 ? 12.976 -26.407 -5.103 1.00 93.88 204 ALA A O 1
ATOM 1532 N N . ASP A 1 205 ? 13.642 -28.483 -4.544 1.00 94.19 205 ASP A N 1
ATOM 1533 C CA . ASP A 1 205 ? 13.105 -29.174 -5.723 1.00 94.19 205 ASP A CA 1
ATOM 1534 C C . ASP A 1 205 ? 11.564 -29.023 -5.785 1.00 94.19 205 ASP A C 1
ATOM 1536 O O . ASP A 1 205 ? 11.020 -28.601 -6.810 1.00 94.19 205 ASP A O 1
ATOM 1540 N N . LEU A 1 206 ? 10.864 -29.218 -4.655 1.00 93.50 206 LEU A N 1
ATOM 1541 C CA . LEU A 1 206 ? 9.424 -28.936 -4.505 1.00 93.50 206 LEU A CA 1
ATOM 1542 C C . LEU A 1 206 ? 9.075 -27.460 -4.763 1.00 93.50 206 LEU A C 1
ATOM 1544 O O . LEU A 1 206 ? 8.117 -27.159 -5.477 1.00 93.50 206 LEU A O 1
ATOM 1548 N N . THR A 1 207 ? 9.853 -26.523 -4.213 1.00 94.12 207 THR A N 1
ATOM 1549 C CA . THR A 1 207 ? 9.621 -25.081 -4.424 1.00 94.12 207 THR A CA 1
ATOM 1550 C C . THR A 1 207 ? 9.773 -24.710 -5.903 1.00 94.12 207 THR A C 1
ATOM 1552 O O . THR A 1 207 ? 8.986 -23.919 -6.423 1.00 94.12 207 THR A O 1
ATOM 1555 N N . ALA A 1 208 ? 10.740 -25.308 -6.607 1.00 93.75 208 ALA A N 1
ATOM 1556 C CA . ALA A 1 208 ? 10.936 -25.107 -8.040 1.00 93.75 208 ALA A CA 1
ATOM 1557 C C . ALA A 1 208 ? 9.738 -25.614 -8.866 1.00 93.75 208 ALA A C 1
ATOM 1559 O O . ALA A 1 208 ? 9.270 -24.888 -9.751 1.00 93.75 208 ALA A O 1
ATOM 1560 N N . LEU A 1 209 ? 9.198 -26.799 -8.546 1.00 93.38 209 LEU A N 1
ATOM 1561 C CA . LEU A 1 209 ? 8.033 -27.389 -9.227 1.00 93.38 209 LEU A CA 1
ATOM 1562 C C . LEU A 1 209 ? 6.777 -26.504 -9.128 1.00 93.38 209 LEU A C 1
ATOM 1564 O O . LEU A 1 209 ? 6.052 -26.330 -10.110 1.00 93.38 209 LEU A 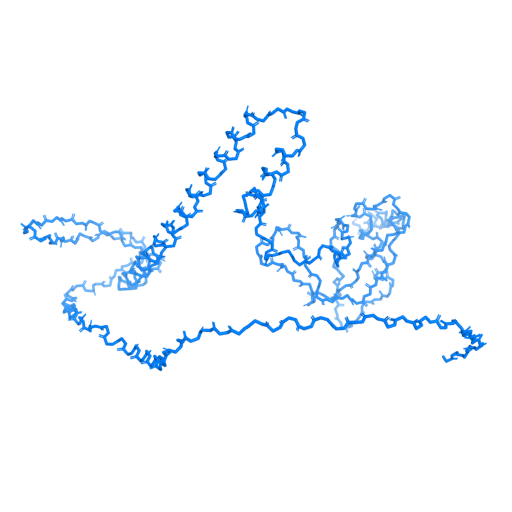O 1
ATOM 1568 N N . TYR A 1 210 ? 6.547 -25.905 -7.959 1.00 92.69 210 TYR A N 1
ATOM 1569 C CA . TYR A 1 210 ? 5.415 -25.011 -7.688 1.00 92.69 210 TYR A CA 1
ATOM 1570 C C . TYR A 1 210 ? 5.736 -23.518 -7.932 1.00 92.69 210 TYR A C 1
ATOM 1572 O O . TYR A 1 210 ? 5.034 -22.627 -7.442 1.00 92.69 210 TYR A O 1
ATOM 1580 N N . SER A 1 211 ? 6.781 -23.225 -8.714 1.00 92.62 211 SER A N 1
ATOM 1581 C CA . SER A 1 211 ? 7.143 -21.870 -9.148 1.00 92.62 211 SER A CA 1
ATOM 1582 C C . SER A 1 211 ? 6.700 -21.569 -10.584 1.00 92.62 211 SER A C 1
ATOM 1584 O O . SER A 1 211 ? 6.428 -22.468 -11.385 1.00 92.62 211 SER A O 1
ATOM 1586 N N . LYS A 1 212 ? 6.714 -20.286 -10.970 1.00 91.69 212 LYS A N 1
ATOM 1587 C CA . LYS A 1 212 ? 6.565 -19.889 -12.382 1.00 91.69 212 LYS A CA 1
ATOM 1588 C C . LYS A 1 212 ? 7.682 -20.448 -13.285 1.00 91.69 212 LYS A C 1
ATOM 1590 O O . LYS A 1 212 ? 7.471 -20.566 -14.488 1.00 91.69 212 LYS A O 1
ATOM 1595 N N . LEU A 1 213 ? 8.835 -20.817 -12.718 1.00 90.00 213 LEU A N 1
ATOM 1596 C CA . LEU A 1 213 ? 10.003 -21.336 -13.437 1.00 90.00 213 LEU A CA 1
ATOM 1597 C C . LEU A 1 213 ? 10.054 -22.872 -13.506 1.00 90.00 213 LEU A C 1
ATOM 1599 O O . LEU A 1 213 ? 11.087 -23.430 -13.848 1.00 90.00 213 LEU A O 1
ATOM 1603 N N . LYS A 1 214 ? 8.945 -23.579 -13.249 1.00 90.31 214 LYS A N 1
ATOM 1604 C CA . LYS A 1 214 ? 8.881 -25.056 -13.280 1.00 90.31 214 LYS A CA 1
ATOM 1605 C C . LYS A 1 214 ? 9.314 -25.732 -14.595 1.00 90.31 214 LYS A C 1
ATOM 1607 O O . LYS A 1 214 ? 9.500 -26.942 -14.618 1.00 90.31 214 LYS A O 1
ATOM 1612 N N . ALA A 1 215 ? 9.420 -24.974 -15.689 1.00 91.38 215 ALA A N 1
ATOM 1613 C CA . ALA A 1 215 ? 9.922 -25.448 -16.982 1.00 91.38 215 ALA A CA 1
ATOM 1614 C C . ALA A 1 215 ? 11.458 -25.360 -17.111 1.00 91.38 215 ALA A C 1
ATOM 1616 O O . ALA A 1 215 ? 12.027 -25.917 -18.047 1.00 91.38 215 ALA A O 1
ATOM 1617 N N . GLU A 1 216 ? 12.138 -24.660 -16.199 1.00 91.69 216 GLU A N 1
ATOM 1618 C CA . GLU A 1 216 ? 13.595 -24.558 -16.169 1.00 91.69 216 GLU A CA 1
ATOM 1619 C C . GLU A 1 216 ? 14.199 -25.741 -15.402 1.00 91.69 216 GLU A C 1
ATOM 1621 O O . GLU A 1 216 ? 13.762 -26.089 -14.307 1.00 91.69 216 GLU A O 1
ATOM 1626 N N . ALA A 1 217 ? 15.260 -26.340 -15.946 1.00 91.12 217 ALA A N 1
ATOM 1627 C CA . ALA A 1 217 ? 15.911 -27.497 -15.326 1.00 91.12 217 ALA A CA 1
ATOM 1628 C C . ALA A 1 217 ? 16.672 -27.162 -14.023 1.00 91.12 217 ALA A C 1
ATOM 1630 O O . ALA A 1 217 ? 17.051 -28.068 -13.283 1.00 91.12 217 ALA A O 1
ATOM 1631 N N . LYS A 1 218 ? 16.956 -25.877 -13.767 1.00 93.88 218 LYS A N 1
ATOM 1632 C CA . LYS A 1 218 ? 17.718 -25.384 -12.609 1.00 93.88 218 LYS A CA 1
ATOM 1633 C C . LYS A 1 218 ? 17.159 -24.037 -12.159 1.00 93.88 218 LYS A C 1
ATOM 1635 O O . LYS A 1 218 ? 17.443 -23.024 -12.790 1.00 93.88 218 LYS A O 1
ATOM 1640 N N . VAL A 1 219 ? 16.420 -24.024 -11.054 1.00 93.75 219 VAL A N 1
ATOM 1641 C CA . VAL A 1 219 ? 15.793 -22.814 -10.504 1.00 93.75 219 VAL A CA 1
ATOM 1642 C C . VAL A 1 219 ? 16.546 -22.369 -9.242 1.00 93.75 219 VAL A C 1
ATOM 1644 O O . VAL A 1 219 ? 16.703 -23.178 -8.327 1.00 93.75 219 VAL A O 1
ATOM 1647 N N . PRO A 1 220 ? 17.018 -21.113 -9.136 1.00 93.25 220 PRO A N 1
ATOM 1648 C CA . PRO A 1 220 ? 17.615 -20.606 -7.903 1.00 93.25 220 PRO A CA 1
ATOM 1649 C C . PRO A 1 220 ? 16.531 -20.322 -6.851 1.00 93.25 220 PRO A C 1
ATOM 1651 O O . PRO A 1 220 ? 15.658 -19.478 -7.056 1.00 93.25 220 PRO A O 1
ATOM 1654 N N . ILE A 1 221 ? 16.608 -21.012 -5.713 1.00 93.19 221 ILE A N 1
ATOM 1655 C CA . ILE A 1 221 ? 15.687 -20.902 -4.576 1.00 93.19 221 ILE A CA 1
ATOM 1656 C C . ILE A 1 221 ? 16.421 -20.278 -3.386 1.00 93.19 221 ILE A C 1
ATOM 1658 O O . ILE A 1 221 ? 17.447 -20.786 -2.933 1.00 93.19 221 ILE A O 1
ATOM 1662 N N . THR A 1 222 ? 15.894 -19.176 -2.856 1.00 92.50 222 THR A N 1
ATOM 1663 C CA . THR A 1 222 ? 16.441 -18.515 -1.664 1.00 92.50 222 THR A CA 1
ATOM 1664 C C . THR A 1 222 ? 15.989 -19.234 -0.395 1.00 92.50 222 THR A C 1
ATOM 1666 O O . THR A 1 222 ? 14.794 -19.433 -0.182 1.00 92.50 222 THR A O 1
ATOM 1669 N N . LEU A 1 223 ? 16.941 -19.577 0.473 1.00 92.31 223 LEU A N 1
ATOM 1670 C CA . LEU A 1 223 ? 16.685 -20.092 1.816 1.00 92.31 223 LEU A CA 1
ATOM 1671 C C . LEU A 1 223 ? 16.703 -18.925 2.811 1.00 92.31 223 LEU A C 1
ATOM 1673 O O . LEU A 1 223 ? 17.584 -18.068 2.744 1.00 92.31 223 LEU A O 1
ATOM 1677 N N . ALA A 1 224 ? 15.756 -18.890 3.746 1.00 91.56 224 ALA A N 1
ATOM 1678 C CA . ALA A 1 224 ? 15.665 -17.847 4.766 1.00 91.56 224 ALA A CA 1
ATOM 1679 C C . ALA A 1 224 ? 15.081 -18.395 6.072 1.00 91.56 224 ALA A C 1
ATOM 1681 O O . ALA A 1 224 ? 14.203 -19.259 6.061 1.00 91.56 224 ALA A O 1
ATOM 1682 N N . ASP A 1 225 ? 15.538 -17.851 7.198 1.00 90.00 225 ASP A N 1
ATOM 1683 C CA . ASP A 1 225 ? 14.961 -18.143 8.508 1.00 90.00 225 ASP A CA 1
ATOM 1684 C C . ASP A 1 225 ? 13.532 -17.584 8.600 1.00 90.00 225 ASP A C 1
ATOM 1686 O O . ASP A 1 225 ? 13.340 -16.401 8.310 1.00 90.00 225 ASP A O 1
ATOM 1690 N N . PRO A 1 226 ? 12.535 -18.320 9.133 1.00 88.62 226 PRO A N 1
ATOM 1691 C CA . PRO A 1 226 ? 11.182 -17.789 9.339 1.00 88.62 226 PRO A CA 1
ATOM 1692 C C . PRO A 1 226 ? 11.137 -16.496 10.172 1.00 88.62 226 PRO A C 1
ATOM 1694 O O . PRO A 1 226 ? 10.232 -15.683 10.016 1.00 88.62 226 PRO A O 1
ATOM 1697 N N . ARG A 1 227 ? 12.140 -16.273 11.035 1.00 89.88 227 ARG A N 1
ATOM 1698 C CA . ARG A 1 227 ? 12.313 -15.044 11.836 1.00 89.88 227 ARG A CA 1
ATOM 1699 C C . ARG A 1 227 ? 12.734 -13.824 11.007 1.00 89.88 227 ARG A C 1
ATOM 1701 O O . ARG A 1 227 ? 12.498 -12.694 11.431 1.00 89.88 227 ARG A O 1
ATOM 1708 N N . GLN A 1 228 ? 13.370 -14.052 9.859 1.00 89.25 228 GLN A N 1
ATOM 1709 C CA . GLN A 1 228 ? 13.820 -13.032 8.909 1.00 89.25 228 GLN A CA 1
ATOM 1710 C C . GLN A 1 228 ? 12.776 -12.750 7.815 1.00 89.25 228 GLN A C 1
ATOM 1712 O O . GLN A 1 228 ? 12.966 -11.833 7.019 1.00 89.25 228 GLN A O 1
ATOM 1717 N N . ILE A 1 229 ? 11.660 -13.485 7.787 1.00 89.06 229 ILE A N 1
ATOM 1718 C CA . ILE A 1 229 ? 10.538 -13.244 6.876 1.00 89.06 229 ILE A CA 1
ATOM 1719 C C . ILE A 1 229 ? 9.528 -12.320 7.567 1.00 89.06 229 ILE A C 1
ATOM 1721 O O . ILE A 1 229 ? 9.060 -12.601 8.671 1.00 89.06 229 ILE A O 1
ATOM 1725 N N . ARG A 1 230 ? 9.151 -11.211 6.921 1.00 88.62 230 ARG A N 1
ATOM 1726 C CA . ARG A 1 230 ? 8.083 -10.318 7.405 1.00 88.62 230 ARG A CA 1
ATOM 1727 C C . ARG A 1 230 ? 7.110 -9.955 6.296 1.00 88.62 230 ARG A C 1
ATOM 1729 O O . ARG A 1 230 ? 7.504 -9.698 5.164 1.00 88.62 230 ARG A O 1
ATOM 1736 N N . LYS A 1 231 ? 5.826 -9.847 6.635 1.00 89.38 231 LYS A N 1
ATOM 1737 C CA . LYS A 1 231 ? 4.841 -9.213 5.756 1.00 89.38 231 LYS A CA 1
ATOM 1738 C C . LYS A 1 231 ? 4.993 -7.693 5.853 1.00 89.38 231 LYS A C 1
ATOM 1740 O O . LYS A 1 231 ? 4.939 -7.143 6.952 1.00 89.38 231 LYS A O 1
ATOM 1745 N N . ALA A 1 232 ? 5.150 -7.014 4.720 1.00 87.69 232 ALA A N 1
ATOM 1746 C CA . ALA A 1 232 ? 5.124 -5.555 4.686 1.00 87.69 232 ALA A CA 1
ATOM 1747 C C . ALA A 1 232 ? 3.742 -5.016 5.114 1.00 87.69 232 ALA A C 1
ATOM 1749 O O . ALA A 1 232 ? 2.707 -5.598 4.757 1.00 87.69 232 ALA A O 1
ATOM 1750 N N . PRO A 1 233 ? 3.685 -3.911 5.882 1.00 76.69 233 PRO A N 1
ATOM 1751 C CA . PRO A 1 233 ? 2.420 -3.342 6.325 1.00 76.69 233 PRO A CA 1
ATOM 1752 C C . PRO A 1 233 ? 1.574 -2.939 5.113 1.00 76.69 233 PRO A C 1
ATOM 1754 O O . PRO A 1 233 ? 2.060 -2.271 4.205 1.00 76.69 233 PRO A O 1
ATOM 1757 N N . ARG A 1 234 ? 0.293 -3.329 5.120 1.00 84.31 234 ARG A N 1
ATOM 1758 C CA . ARG A 1 234 ? -0.682 -3.109 4.029 1.00 84.31 234 ARG A CA 1
ATOM 1759 C C . ARG A 1 234 ? -0.380 -3.816 2.694 1.00 84.31 234 ARG A C 1
ATOM 1761 O O . ARG A 1 234 ? -1.118 -3.596 1.740 1.00 84.31 234 ARG A O 1
ATOM 1768 N N . SER A 1 235 ? 0.620 -4.696 2.604 1.00 85.50 235 SER A N 1
ATOM 1769 C CA . SER A 1 235 ? 0.834 -5.481 1.379 1.00 85.50 235 SER A CA 1
ATOM 1770 C C . SER A 1 235 ? -0.231 -6.574 1.173 1.00 85.50 235 SER A C 1
ATOM 1772 O O . SER A 1 235 ? -0.802 -7.070 2.159 1.00 85.50 235 SER A O 1
ATOM 1774 N N . PRO A 1 236 ? -0.480 -6.993 -0.086 1.00 86.19 236 PRO A N 1
ATOM 1775 C CA . PRO A 1 236 ? -1.381 -8.098 -0.407 1.00 86.19 236 PRO A CA 1
ATOM 1776 C C . PRO A 1 236 ? -1.054 -9.392 0.350 1.00 86.19 236 PRO A C 1
ATOM 1778 O O . PRO A 1 236 ? 0.051 -9.600 0.860 1.00 86.19 236 PRO A O 1
ATOM 1781 N N . VAL A 1 237 ? -2.039 -10.284 0.451 1.00 84.31 237 VAL A N 1
ATOM 1782 C CA . VAL A 1 237 ? -1.797 -11.656 0.921 1.00 84.31 237 VAL A CA 1
ATOM 1783 C C . VAL A 1 237 ? -0.827 -12.368 -0.032 1.00 84.31 237 VAL A C 1
ATOM 1785 O O . VAL A 1 237 ? -0.864 -12.141 -1.236 1.00 84.31 237 VAL A O 1
ATOM 1788 N N . GLY A 1 238 ? 0.094 -13.165 0.514 1.00 82.75 238 GLY A N 1
ATOM 1789 C CA . GLY A 1 238 ? 1.168 -13.816 -0.250 1.00 82.75 238 GLY A CA 1
ATOM 1790 C C . GLY A 1 238 ? 2.409 -12.954 -0.533 1.00 82.75 238 GLY A C 1
ATOM 1791 O O . GLY A 1 238 ? 3.438 -13.502 -0.905 1.00 82.75 238 GLY A O 1
ATOM 1792 N N . THR A 1 239 ? 2.387 -11.631 -0.322 1.00 86.25 239 THR A N 1
ATOM 1793 C CA . THR A 1 239 ? 3.609 -10.810 -0.438 1.00 86.25 239 THR A CA 1
ATOM 1794 C C . THR A 1 239 ? 4.415 -10.833 0.863 1.00 86.25 239 THR A C 1
ATOM 1796 O O . THR A 1 239 ? 3.931 -10.381 1.904 1.00 86.25 239 THR A O 1
ATOM 1799 N N . VAL A 1 240 ? 5.664 -11.297 0.793 1.00 87.94 240 VAL A N 1
ATOM 1800 C CA . VAL A 1 240 ? 6.622 -11.316 1.911 1.00 87.94 240 VAL A CA 1
ATOM 1801 C C . VAL A 1 240 ? 7.900 -10.546 1.573 1.00 87.94 240 VAL A C 1
ATOM 1803 O O . VAL A 1 240 ? 8.297 -10.451 0.415 1.00 87.94 240 VAL A O 1
ATOM 1806 N N . MET A 1 241 ? 8.544 -9.994 2.599 1.00 87.94 241 MET A N 1
ATOM 1807 C CA . MET A 1 241 ? 9.884 -9.414 2.546 1.00 87.94 241 MET A CA 1
ATOM 1808 C C . MET A 1 241 ? 10.861 -10.320 3.293 1.00 87.94 241 MET A C 1
ATOM 1810 O O . MET A 1 241 ? 10.561 -10.778 4.398 1.00 87.94 241 MET A O 1
ATOM 1814 N N . LEU A 1 242 ? 12.044 -10.511 2.715 1.00 86.38 242 LEU A N 1
ATOM 1815 C CA . LEU A 1 242 ? 13.191 -11.114 3.385 1.00 86.38 242 LEU A CA 1
ATOM 1816 C C . LEU A 1 242 ? 14.049 -9.990 3.980 1.00 86.38 242 LEU A C 1
ATOM 1818 O O . LEU A 1 242 ? 14.435 -9.069 3.263 1.00 86.38 242 LEU A O 1
ATOM 1822 N N . LEU A 1 243 ? 14.328 -10.051 5.283 1.00 84.19 243 LEU A N 1
ATOM 1823 C CA . LEU A 1 243 ? 15.312 -9.186 5.949 1.00 84.19 243 LEU A CA 1
ATOM 1824 C C . LEU A 1 243 ? 16.724 -9.787 5.909 1.00 84.19 243 LEU A C 1
ATOM 1826 O O . LEU A 1 243 ? 17.700 -9.075 6.118 1.00 84.19 243 LEU A O 1
ATOM 1830 N N . GLY A 1 244 ? 16.822 -11.090 5.652 1.00 83.62 244 GLY A N 1
ATOM 1831 C CA . GLY A 1 244 ? 18.062 -11.832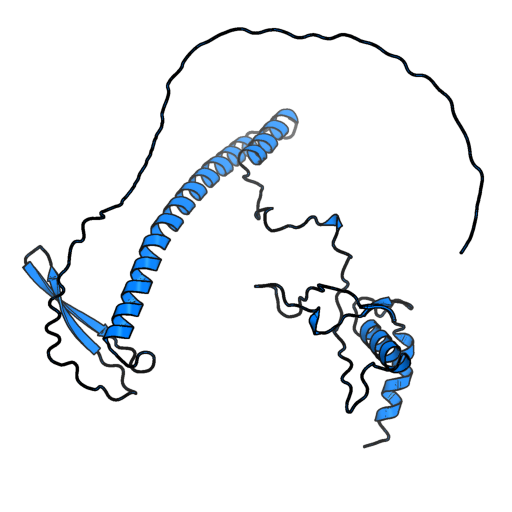 5.496 1.00 83.62 244 GLY A CA 1
ATOM 1832 C C . GLY A 1 244 ? 17.823 -13.091 4.667 1.00 83.62 244 GLY A C 1
ATOM 1833 O O . GLY A 1 244 ? 16.698 -13.584 4.568 1.00 83.62 244 GLY A O 1
ATOM 1834 N N . GLU A 1 245 ? 18.893 -13.571 4.046 1.00 86.88 245 GLU A N 1
ATOM 1835 C CA . GLU A 1 245 ? 18.943 -14.816 3.285 1.00 86.88 245 GLU A CA 1
ATOM 1836 C C . GLU A 1 245 ? 19.992 -15.708 3.965 1.00 86.88 245 GLU A C 1
ATOM 1838 O O . GLU A 1 245 ? 21.108 -15.254 4.219 1.00 86.88 245 GLU A O 1
ATOM 1843 N N . LEU A 1 246 ? 19.650 -16.963 4.265 1.00 85.19 246 LEU A N 1
ATOM 1844 C CA . LEU A 1 246 ? 20.608 -17.965 4.754 1.00 85.19 246 LEU A CA 1
ATOM 1845 C C . LEU A 1 246 ? 21.522 -18.455 3.622 1.00 85.19 246 LEU A C 1
ATOM 1847 O O . LEU A 1 246 ? 22.665 -18.835 3.856 1.00 85.19 246 LEU A O 1
ATOM 1851 N N . GLY A 1 247 ? 21.012 -18.451 2.390 1.00 88.62 247 GLY A N 1
ATOM 1852 C CA . GLY A 1 247 ? 21.742 -18.863 1.199 1.00 88.62 247 GLY A CA 1
ATOM 1853 C C . GLY A 1 247 ? 20.830 -18.985 -0.019 1.00 88.62 247 GLY A C 1
ATOM 1854 O O . GLY A 1 247 ? 19.642 -18.667 0.029 1.00 88.62 247 GLY A O 1
ATOM 1855 N N . THR A 1 248 ? 21.387 -19.468 -1.127 1.00 91.19 248 THR A N 1
ATOM 1856 C CA . THR A 1 248 ? 20.629 -19.847 -2.327 1.00 91.19 248 THR A CA 1
ATOM 1857 C C . THR A 1 248 ? 20.996 -21.277 -2.706 1.00 91.19 248 THR A C 1
ATOM 1859 O O . THR A 1 248 ? 22.175 -21.620 -2.746 1.00 91.19 248 THR A O 1
ATOM 1862 N N . MET A 1 249 ? 19.987 -22.096 -2.983 1.00 92.69 249 MET A N 1
ATOM 1863 C CA . MET A 1 249 ? 20.100 -23.495 -3.395 1.00 92.69 249 MET A CA 1
ATOM 1864 C C . MET A 1 249 ? 19.502 -23.654 -4.799 1.00 92.69 249 MET A C 1
ATOM 1866 O O . MET A 1 249 ? 18.611 -22.898 -5.181 1.00 92.69 249 MET A O 1
ATOM 1870 N N . ILE A 1 250 ? 19.990 -24.607 -5.593 1.00 95.38 250 ILE A N 1
ATOM 1871 C CA . ILE A 1 250 ? 19.438 -24.878 -6.928 1.00 95.38 250 ILE A CA 1
ATOM 1872 C C . ILE A 1 250 ? 18.406 -25.997 -6.818 1.00 95.38 250 ILE A C 1
ATOM 1874 O O . ILE A 1 250 ? 18.776 -27.137 -6.551 1.00 95.38 250 ILE A O 1
ATOM 1878 N N . GLY A 1 251 ? 17.134 -25.675 -7.047 1.00 93.44 251 GLY A N 1
ATOM 1879 C CA . GLY A 1 251 ? 16.055 -26.652 -7.174 1.00 93.44 251 GLY A CA 1
ATOM 1880 C C . GLY A 1 251 ? 15.962 -27.220 -8.595 1.00 93.44 251 GLY A C 1
ATOM 1881 O O . GLY A 1 251 ? 16.196 -26.506 -9.576 1.00 93.44 251 GLY A O 1
ATOM 1882 N N . GLN A 1 252 ? 15.612 -28.498 -8.708 1.00 94.62 252 GLN A N 1
ATOM 1883 C CA . GLN A 1 252 ? 15.414 -29.224 -9.965 1.00 94.62 252 GLN A CA 1
ATOM 1884 C C . GLN A 1 252 ? 14.010 -29.856 -9.983 1.00 94.62 252 GLN A C 1
ATOM 1886 O O . GLN A 1 252 ? 13.806 -30.900 -9.359 1.00 94.62 252 GLN A O 1
ATOM 1891 N N . PRO A 1 253 ? 13.028 -29.270 -10.697 1.00 92.00 253 PRO A N 1
ATOM 1892 C CA . PRO A 1 253 ? 11.633 -29.720 -10.632 1.00 92.00 253 PRO A CA 1
ATOM 1893 C C . PRO A 1 253 ? 11.428 -31.146 -11.171 1.00 92.00 253 PRO A C 1
ATOM 1895 O O . PRO A 1 253 ? 10.490 -31.826 -10.765 1.00 92.00 253 PRO A O 1
ATOM 1898 N N . SER A 1 254 ? 12.324 -31.630 -12.038 1.00 89.94 254 SER A N 1
ATOM 1899 C CA . SER A 1 254 ? 12.289 -32.995 -12.575 1.00 89.94 254 SER A CA 1
ATOM 1900 C C . SER A 1 254 ? 12.513 -34.085 -11.522 1.00 89.94 254 SER A C 1
ATOM 1902 O O . SER A 1 254 ? 12.061 -35.199 -11.730 1.00 89.94 254 SER A O 1
ATOM 1904 N N . ARG A 1 255 ? 13.178 -33.785 -10.395 1.00 87.62 255 ARG A N 1
ATOM 1905 C CA . ARG A 1 255 ? 13.480 -34.772 -9.335 1.00 87.62 255 ARG A CA 1
ATOM 1906 C C . ARG A 1 255 ? 12.302 -35.067 -8.404 1.00 87.62 255 ARG A C 1
ATOM 1908 O O . ARG A 1 255 ? 12.410 -35.923 -7.535 1.00 87.62 255 ARG A O 1
ATOM 1915 N N . VAL A 1 256 ? 11.211 -34.309 -8.529 1.00 83.25 256 VAL A N 1
ATOM 1916 C CA . VAL A 1 256 ? 10.036 -34.428 -7.653 1.00 83.25 256 VAL A CA 1
ATOM 1917 C C . VAL A 1 256 ? 9.029 -35.444 -8.191 1.00 83.25 256 VAL A C 1
ATOM 1919 O O . VAL A 1 256 ? 8.304 -36.045 -7.408 1.00 83.25 256 VAL A O 1
ATOM 1922 N N . GLN A 1 257 ? 8.994 -35.662 -9.510 1.00 65.56 257 GLN A N 1
ATOM 1923 C CA . GLN A 1 257 ? 8.037 -36.579 -10.143 1.00 65.56 257 GLN A CA 1
ATOM 1924 C C . GLN A 1 257 ? 8.218 -38.023 -9.647 1.00 65.56 257 GLN A C 1
ATOM 1926 O O . GLN A 1 257 ? 7.231 -38.715 -9.435 1.00 65.56 257 GLN A O 1
ATOM 1931 N N . ASP A 1 258 ? 9.455 -38.411 -9.329 1.00 60.12 258 ASP A N 1
ATOM 1932 C CA . ASP A 1 258 ? 9.808 -39.718 -8.759 1.00 60.12 258 ASP A CA 1
ATOM 1933 C C . ASP A 1 258 ? 9.326 -39.918 -7.297 1.00 60.12 258 ASP A C 1
ATOM 1935 O O . ASP A 1 258 ? 9.525 -40.990 -6.726 1.00 60.12 258 ASP A O 1
ATOM 1939 N N . LEU A 1 259 ? 8.756 -38.891 -6.645 1.00 56.25 259 LEU A N 1
ATOM 1940 C CA . LEU A 1 259 ? 8.384 -38.921 -5.221 1.00 56.25 259 LEU A CA 1
ATOM 1941 C C . LEU A 1 259 ? 6.877 -39.088 -4.969 1.00 56.25 259 LEU A C 1
ATOM 1943 O O . LEU A 1 259 ? 6.510 -39.630 -3.930 1.00 56.25 259 LEU A O 1
ATOM 1947 N N . GLU A 1 260 ? 6.003 -38.667 -5.891 1.00 56.28 260 GLU A N 1
ATOM 1948 C CA . GLU A 1 260 ? 4.537 -38.782 -5.721 1.00 56.28 260 GLU A CA 1
ATOM 1949 C C . GLU A 1 260 ? 4.021 -40.234 -5.855 1.00 56.28 260 GLU A C 1
ATOM 1951 O O . GLU A 1 260 ? 2.880 -40.527 -5.487 1.00 56.28 260 GLU A O 1
ATOM 1956 N N . GLU A 1 261 ? 4.860 -41.156 -6.340 1.00 53.28 261 GLU A N 1
ATOM 1957 C CA . GLU A 1 261 ? 4.552 -42.591 -6.428 1.00 53.28 261 GLU A CA 1
ATOM 1958 C C . GLU A 1 261 ? 4.772 -43.339 -5.098 1.00 53.28 261 GLU A C 1
ATOM 1960 O O . GLU A 1 261 ? 4.150 -44.373 -4.871 1.00 53.28 261 GLU A O 1
ATOM 1965 N N . VAL A 1 262 ? 5.610 -42.826 -4.185 1.00 52.94 262 VAL A N 1
ATOM 1966 C CA . VAL A 1 262 ? 6.052 -43.580 -2.990 1.00 52.94 262 VAL A CA 1
ATOM 1967 C C . VAL A 1 262 ? 5.005 -43.594 -1.864 1.00 52.94 262 VAL A C 1
ATOM 1969 O O . VAL A 1 262 ? 4.912 -44.568 -1.119 1.00 52.94 262 VAL A O 1
ATOM 1972 N N . ASP A 1 263 ? 4.188 -42.544 -1.751 1.00 51.25 263 ASP A N 1
ATOM 1973 C CA . ASP A 1 263 ? 3.208 -42.401 -0.662 1.00 51.25 263 ASP A CA 1
ATOM 1974 C C . ASP A 1 263 ? 1.854 -43.096 -0.944 1.00 51.25 263 ASP A C 1
ATOM 1976 O O . ASP A 1 263 ? 1.009 -43.168 -0.050 1.00 51.25 263 ASP A O 1
ATOM 1980 N N . GLN A 1 264 ? 1.624 -43.634 -2.152 1.00 50.81 264 GLN A N 1
ATOM 1981 C CA . GLN A 1 264 ? 0.348 -44.288 -2.505 1.00 50.81 264 GLN A CA 1
ATOM 1982 C C . GLN A 1 264 ? 0.220 -45.729 -1.975 1.00 50.81 264 GLN A C 1
ATOM 1984 O O . GLN A 1 264 ? -0.898 -46.192 -1.758 1.00 50.81 264 GLN A O 1
ATOM 1989 N N . ASP A 1 265 ? 1.337 -46.407 -1.693 1.00 49.44 265 ASP A N 1
ATOM 1990 C CA . ASP A 1 265 ? 1.370 -47.810 -1.240 1.00 49.44 265 ASP A CA 1
ATOM 1991 C C . ASP A 1 265 ? 1.358 -47.980 0.300 1.00 49.44 265 ASP A C 1
ATOM 1993 O O . ASP A 1 265 ? 1.518 -49.091 0.807 1.00 49.44 265 ASP A O 1
ATOM 1997 N N . SER A 1 266 ? 1.198 -46.893 1.070 1.00 50.50 266 SER A N 1
ATOM 1998 C CA . SER A 1 266 ? 1.350 -46.887 2.544 1.00 50.50 266 SER A CA 1
ATOM 1999 C C . SER A 1 266 ? 0.088 -46.490 3.336 1.00 50.50 266 SER A C 1
ATOM 2001 O O . SER A 1 266 ? 0.208 -46.068 4.491 1.00 50.50 266 SER A O 1
ATOM 2003 N N . ALA A 1 267 ? -1.105 -46.614 2.741 1.00 39.91 267 ALA A N 1
ATOM 2004 C CA . ALA A 1 267 ? -2.404 -46.283 3.353 1.00 39.91 267 ALA A CA 1
ATOM 2005 C C . ALA A 1 267 ? -3.294 -47.518 3.595 1.00 39.91 267 ALA A C 1
ATOM 2007 O O . ALA A 1 267 ? -3.431 -48.339 2.663 1.00 39.91 267 ALA A O 1
#

Sequence (267 aa):
MWRGRVGAGGAARGDDDEEEDKEEDEGAAGGESGDGEDGGEGTGDGGDLCASSESRDAGDFEAGNSVTVSVTKYMDDGSMTDVEIKLDTTKFANVNDQVGSIFKKVRRMERGVAVVEEKLLASMEKQEVVEGIAEDLDQCDPGDETAFARIDRAATDHKALDWPPRERQQPLSSRKKANPGSHVLVRMFGSLREPSEETLQRAADLTALYSKLKAEAKVPITLADPRQIRKAPRSPVGTVMLLGELGTMIGQPSRVQDLEEVDQDSA

Radius of gyration: 35.54 Å; chains: 1; bounding box: 88×94×75 Å

pLDDT: mean 72.22, std 19.85, range [36.0, 96.62]

Secondary structure (DSSP, 8-state):
-------------------------------------------------------TT-----TTS--EEEEEEE-TTS-EEEEEEEP-TTT-SSHHHHHHHHHHHHHHHHHHHHHHHHHHHHHHHHHHHHHHHHHHHHHS-TT-HHHHHHHHHHHHHTTTT--S-GGG---GGG------B--------SS--S--HHHHHHHHHHHHHTBTTTTSSSEEEEE--GGGEEPPTTPPTT--EES---EEEEE-GGGSGGGTTTTTT--

Organism: NCBI:txid2315210